Protein AF-A0AA35PWD1-F1 (afdb_monomer_lite)

Foldseek 3Di:
DDDDDDPDPPDPDPPPDPDDDLWPVSVVVVLVVVLVVCCVVPVVCNVLSVLLVVVLVVLCVQQNSQLSSQLVVVLVVVCVVPVPDRSNDDDCVSCVVRRVVRNVCVVPPDPDPDPPPPPPQQADVCLLVPDDPDPDDPHDNADPPPRHNHHVVPDPVPPPPPDDDDDDDDDDDDDDDDDDDDDDDDDDD

Organism: NCBI:txid74358

Radius of gyration: 37.04 Å; chains: 1; bounding box: 66×94×128 Å

InterPro domains:
  IPR000571 Zinc finger, CCCH-type [PS50103] (118-144)

Structure (mmCIF, N/CA/C/O backbone):
data_AF-A0AA35PWD1-F1
#
_entry.id   AF-A0AA35PWD1-F1
#
loop_
_atom_site.group_PDB
_atom_site.id
_atom_site.type_symbol
_atom_site.label_atom_id
_atom_site.label_alt_id
_atom_site.label_comp_id
_atom_site.label_asym_id
_atom_site.label_entity_id
_atom_site.label_seq_id
_atom_site.pdbx_PDB_ins_code
_atom_site.Cartn_x
_atom_site.Cartn_y
_atom_site.Cartn_z
_atom_site.occupancy
_atom_site.B_iso_or_equiv
_atom_site.auth_seq_id
_atom_site.auth_comp_id
_atom_site.auth_asym_id
_atom_site.auth_atom_id
_atom_site.pdbx_PDB_model_num
ATOM 1 N N . MET A 1 1 ? 6.001 36.871 64.282 1.00 40.97 1 MET A N 1
ATOM 2 C CA . MET A 1 1 ? 6.624 36.879 62.938 1.00 40.97 1 MET A CA 1
ATOM 3 C C . MET A 1 1 ? 6.699 35.443 62.421 1.00 40.97 1 MET A C 1
ATOM 5 O O . MET A 1 1 ? 7.644 34.740 62.744 1.00 40.97 1 MET A O 1
ATOM 9 N N . GLY A 1 2 ? 5.676 34.967 61.703 1.00 41.91 2 GLY A N 1
ATOM 10 C CA . GLY A 1 2 ? 5.668 33.621 61.109 1.00 41.91 2 GLY A CA 1
ATOM 11 C C . GLY A 1 2 ? 6.191 33.673 59.675 1.00 41.91 2 GLY A C 1
ATOM 12 O O . GLY A 1 2 ? 5.597 34.345 58.836 1.00 41.91 2 GLY A O 1
ATOM 13 N N . LYS A 1 3 ? 7.322 33.016 59.397 1.00 45.28 3 LYS A N 1
ATOM 14 C CA . LYS A 1 3 ? 7.890 32.914 58.046 1.00 45.28 3 LYS A CA 1
ATOM 15 C C . LYS A 1 3 ? 7.016 31.975 57.211 1.00 45.28 3 LYS A C 1
ATOM 17 O O . LYS A 1 3 ? 6.946 30.787 57.494 1.00 45.28 3 LYS A O 1
ATOM 22 N N . GLY A 1 4 ? 6.350 32.518 56.194 1.00 46.22 4 GLY A N 1
ATOM 23 C CA . GLY A 1 4 ? 5.603 31.737 55.212 1.00 46.22 4 GLY A CA 1
ATOM 24 C C . GLY A 1 4 ? 6.546 30.921 54.329 1.00 46.22 4 GLY A C 1
ATOM 25 O O . GLY A 1 4 ? 7.295 31.479 53.525 1.00 46.22 4 GLY A O 1
ATOM 26 N N . GLU A 1 5 ? 6.500 29.600 54.470 1.00 50.72 5 GLU A N 1
ATOM 27 C CA . GLU A 1 5 ? 7.146 28.658 53.560 1.00 50.72 5 GLU A CA 1
ATOM 28 C C . GLU A 1 5 ? 6.479 28.717 52.182 1.00 50.72 5 GLU A C 1
ATOM 30 O O . GLU A 1 5 ? 5.327 28.323 51.983 1.00 50.72 5 GLU A O 1
ATOM 35 N N . LYS A 1 6 ? 7.220 29.226 51.194 1.00 53.56 6 LYS A N 1
ATOM 36 C CA . LYS A 1 6 ? 6.817 29.196 49.787 1.00 53.56 6 LYS A CA 1
ATOM 37 C C . LYS A 1 6 ? 6.866 27.750 49.295 1.00 53.56 6 LYS A C 1
ATOM 39 O O . LYS A 1 6 ? 7.929 27.242 48.942 1.00 53.56 6 LYS A O 1
ATOM 44 N N . ARG A 1 7 ? 5.699 27.102 49.231 1.00 49.62 7 ARG A N 1
ATOM 45 C CA . ARG A 1 7 ? 5.501 25.843 48.502 1.00 49.62 7 ARG A CA 1
ATOM 46 C C . ARG A 1 7 ? 5.990 26.010 47.060 1.00 49.62 7 ARG A C 1
ATOM 48 O O . ARG A 1 7 ? 5.372 26.708 46.259 1.00 49.62 7 ARG A O 1
ATOM 55 N N . ARG A 1 8 ? 7.105 25.357 46.722 1.00 55.56 8 ARG A N 1
ATOM 56 C CA . ARG A 1 8 ? 7.564 25.197 45.339 1.00 55.56 8 ARG A CA 1
ATOM 57 C C . ARG A 1 8 ? 6.571 24.295 44.606 1.00 55.56 8 ARG A C 1
ATOM 59 O O . ARG A 1 8 ? 6.580 23.080 44.778 1.00 55.56 8 ARG A O 1
ATOM 66 N N . SER A 1 9 ? 5.706 24.901 43.800 1.00 52.19 9 SER A N 1
ATOM 67 C CA . SER A 1 9 ? 4.882 24.193 42.822 1.00 52.19 9 SER A CA 1
ATOM 68 C C . SER A 1 9 ? 5.800 23.581 41.762 1.00 52.19 9 SER A C 1
ATOM 70 O O . SER A 1 9 ? 6.218 24.269 40.832 1.00 52.19 9 SER A O 1
ATOM 72 N N . SER A 1 10 ? 6.125 22.293 41.900 1.00 58.00 10 SER A N 1
ATOM 73 C CA . SER A 1 10 ? 6.697 21.515 40.798 1.00 58.00 10 SER A CA 1
ATOM 74 C C . SER A 1 10 ? 5.648 21.417 39.696 1.00 58.00 10 SER A C 1
ATOM 76 O O . SER A 1 10 ? 4.707 20.627 39.781 1.00 58.00 10 SER A O 1
ATOM 78 N N . GLY A 1 11 ? 5.782 22.261 38.674 1.00 55.56 11 GLY A N 1
ATOM 79 C CA . GLY A 1 11 ? 5.004 22.138 37.452 1.00 55.56 11 GLY A CA 1
ATOM 80 C C . GLY A 1 11 ? 5.271 20.765 36.846 1.00 55.56 11 GLY A C 1
ATOM 81 O O . GLY A 1 11 ? 6.401 20.464 36.469 1.00 55.56 11 GLY A O 1
ATOM 82 N N . LYS A 1 12 ? 4.239 19.919 36.775 1.00 59.31 12 LYS A N 1
ATOM 83 C CA . LYS A 1 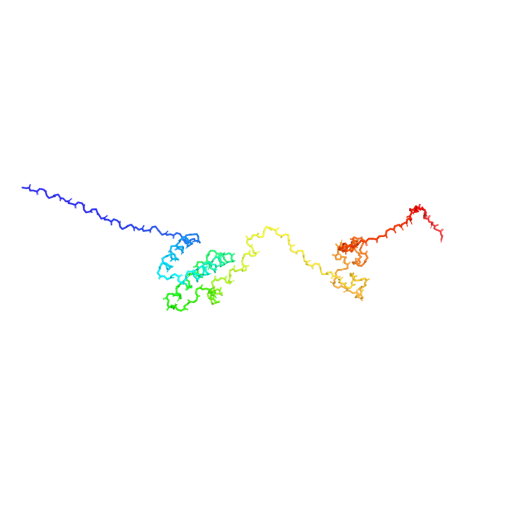12 ? 4.289 18.663 36.025 1.00 59.31 12 LYS A CA 1
ATOM 84 C C . LYS A 1 12 ? 4.560 19.022 34.565 1.00 59.31 12 LYS A C 1
ATOM 86 O O . LYS A 1 12 ? 3.654 19.465 33.858 1.00 59.31 12 LYS A O 1
ATOM 91 N N . GLY A 1 13 ? 5.812 18.891 34.129 1.00 58.19 13 GLY A N 1
ATOM 92 C CA . GLY A 1 13 ? 6.160 18.985 32.719 1.00 58.19 13 GLY A CA 1
ATOM 93 C C . GLY A 1 13 ? 5.304 17.974 31.972 1.00 58.19 13 GLY A C 1
ATOM 94 O O . GLY A 1 13 ? 5.372 16.780 32.260 1.00 58.19 13 GLY A O 1
ATOM 95 N N . ARG A 1 14 ? 4.433 18.448 31.073 1.00 65.06 14 ARG A N 1
ATOM 96 C CA . ARG A 1 14 ? 3.672 17.558 30.192 1.00 65.06 14 ARG A CA 1
ATOM 97 C C . ARG A 1 14 ? 4.697 16.684 29.482 1.00 65.06 14 ARG A C 1
ATOM 99 O O . ARG A 1 14 ? 5.560 17.235 28.800 1.00 65.06 14 ARG A O 1
ATOM 106 N N . TYR A 1 15 ? 4.622 15.367 29.674 1.00 65.50 15 TYR A N 1
ATOM 107 C CA . TYR A 1 15 ? 5.403 14.418 28.891 1.00 65.50 15 TYR A CA 1
ATOM 108 C C . TYR A 1 15 ? 5.100 14.714 27.423 1.00 65.50 15 TYR A C 1
ATOM 110 O O . TYR A 1 15 ? 3.997 14.456 26.941 1.00 65.50 15 TYR A O 1
ATOM 118 N N . ARG A 1 16 ? 6.032 15.386 26.743 1.00 67.94 16 ARG A N 1
ATOM 119 C CA . ARG A 1 16 ? 5.948 15.555 25.301 1.00 67.94 16 ARG A CA 1
ATOM 120 C C . ARG A 1 16 ? 6.392 14.228 24.737 1.00 67.94 16 ARG A C 1
ATOM 122 O O . ARG A 1 16 ? 7.576 13.911 24.802 1.00 67.94 16 ARG A O 1
ATOM 129 N N . THR A 1 17 ? 5.435 13.464 24.229 1.00 71.88 17 THR A N 1
ATOM 130 C CA . THR A 1 17 ? 5.723 12.272 23.444 1.00 71.88 17 THR A CA 1
ATOM 131 C C . THR A 1 17 ? 6.742 12.672 22.377 1.00 71.88 17 THR A C 1
ATOM 133 O O . THR A 1 17 ? 6.480 13.633 21.639 1.00 71.88 17 THR A O 1
ATOM 136 N N . PRO A 1 18 ? 7.920 12.029 22.326 1.00 73.62 18 PRO A N 1
ATOM 137 C CA . PRO A 1 18 ? 8.885 12.292 21.273 1.00 73.62 18 PRO A CA 1
ATOM 138 C C . PRO A 1 18 ? 8.195 12.155 19.918 1.00 73.62 18 PRO A C 1
ATOM 140 O O . PRO A 1 18 ? 7.370 11.261 19.722 1.00 73.62 18 PRO A O 1
ATOM 143 N N . ARG A 1 19 ? 8.486 13.070 18.990 1.00 77.50 19 ARG A N 1
ATOM 144 C CA . ARG A 1 19 ? 7.933 12.980 17.639 1.00 77.50 19 ARG A CA 1
ATOM 145 C C . ARG A 1 19 ? 8.510 11.720 17.000 1.00 77.50 19 ARG A C 1
ATOM 147 O O . ARG A 1 19 ? 9.709 11.679 16.745 1.00 77.50 19 ARG A O 1
ATOM 154 N N . ALA A 1 20 ? 7.667 10.714 16.780 1.00 81.56 20 ALA A N 1
ATOM 155 C CA . ALA A 1 20 ? 8.068 9.513 16.064 1.00 81.56 20 ALA A CA 1
ATOM 156 C C . ALA A 1 20 ? 8.574 9.904 14.669 1.00 81.56 20 ALA A C 1
ATOM 158 O O . ALA A 1 20 ? 7.975 10.750 13.994 1.00 81.56 20 ALA A O 1
ATOM 159 N N . GLU A 1 21 ? 9.698 9.321 14.262 1.00 89.06 21 GLU A N 1
ATOM 160 C CA . GLU A 1 21 ? 10.246 9.538 12.929 1.00 89.06 21 GLU A CA 1
ATOM 161 C C . GLU A 1 21 ? 9.293 8.946 11.884 1.00 89.06 21 GLU A C 1
ATOM 163 O O . GLU A 1 21 ? 8.699 7.888 12.106 1.00 89.06 21 GLU A O 1
ATOM 168 N N . ARG A 1 22 ? 9.121 9.628 10.747 1.00 90.62 22 ARG A N 1
ATOM 169 C CA . ARG A 1 22 ? 8.203 9.207 9.678 1.00 90.62 22 ARG A CA 1
ATOM 170 C C . ARG A 1 22 ? 8.875 8.168 8.772 1.00 90.62 22 ARG A C 1
ATOM 172 O O . ARG A 1 22 ? 9.100 8.443 7.599 1.00 90.62 22 ARG A O 1
ATOM 179 N N . THR A 1 23 ? 9.188 7.006 9.335 1.00 96.12 23 THR A N 1
ATOM 180 C CA . THR A 1 23 ? 9.734 5.844 8.618 1.00 96.12 23 THR A CA 1
ATOM 181 C C . THR A 1 23 ? 8.663 4.777 8.407 1.00 96.12 23 THR A C 1
ATOM 183 O O . THR A 1 23 ? 7.640 4.754 9.100 1.00 96.12 23 THR A O 1
ATOM 186 N N . PHE A 1 24 ? 8.890 3.874 7.456 1.00 96.94 24 PHE A N 1
ATOM 187 C CA . PHE A 1 24 ? 7.993 2.761 7.171 1.00 96.94 24 PHE A CA 1
ATOM 188 C C . PHE A 1 24 ? 7.879 1.795 8.353 1.00 96.94 24 PHE A C 1
ATOM 190 O O . PHE A 1 24 ? 6.782 1.333 8.649 1.00 96.94 24 PHE A O 1
ATOM 197 N N . GLU A 1 25 ? 8.981 1.532 9.058 1.00 96.31 25 GLU A N 1
ATOM 198 C CA . GLU A 1 25 ? 8.988 0.639 10.226 1.00 96.31 25 GLU A CA 1
ATOM 199 C C . GLU A 1 25 ? 8.205 1.242 11.401 1.00 96.31 25 GLU A C 1
ATOM 201 O O . GLU A 1 25 ? 7.315 0.591 11.940 1.00 96.31 25 GLU A O 1
ATOM 206 N N . ASN A 1 26 ? 8.410 2.528 11.718 1.00 95.50 26 ASN A N 1
ATOM 207 C CA . ASN A 1 26 ? 7.612 3.203 12.750 1.00 95.50 26 ASN A CA 1
ATOM 208 C C . ASN A 1 26 ? 6.124 3.262 12.371 1.00 95.50 26 ASN A C 1
ATOM 210 O O . ASN A 1 26 ? 5.245 3.163 13.231 1.00 95.50 26 ASN A O 1
ATOM 214 N N . TRP A 1 27 ? 5.828 3.438 11.079 1.00 96.88 27 TRP A N 1
ATOM 215 C CA . TRP A 1 27 ? 4.461 3.351 10.577 1.00 96.88 27 TRP A CA 1
ATOM 216 C C . TRP A 1 27 ? 3.891 1.940 10.746 1.00 96.88 27 TRP A C 1
ATOM 218 O O . TRP A 1 27 ? 2.744 1.820 11.166 1.00 96.88 27 TRP A O 1
ATOM 228 N N . LEU A 1 28 ? 4.669 0.890 10.468 1.00 97.81 28 LEU A N 1
ATOM 229 C CA . LEU A 1 28 ? 4.243 -0.502 10.596 1.00 97.81 28 LEU A CA 1
ATOM 230 C C . LEU A 1 28 ? 3.943 -0.865 12.054 1.00 97.81 28 LEU A C 1
ATOM 232 O O . LEU A 1 28 ? 2.883 -1.432 12.323 1.00 97.81 28 LEU A O 1
ATOM 236 N N . ASP A 1 29 ? 4.810 -0.473 12.987 1.00 96.94 29 ASP A N 1
ATOM 237 C CA . ASP A 1 29 ? 4.595 -0.650 14.428 1.00 96.94 29 ASP A CA 1
ATOM 238 C C . ASP A 1 29 ? 3.305 0.052 14.882 1.00 96.94 29 ASP A C 1
ATOM 240 O O . ASP A 1 29 ? 2.441 -0.534 15.543 1.00 96.94 29 ASP A O 1
ATOM 244 N N . GLY A 1 30 ? 3.115 1.308 14.463 1.00 96.19 30 GLY A N 1
ATOM 245 C CA . GLY A 1 30 ? 1.890 2.057 14.749 1.00 96.19 30 GLY A CA 1
ATOM 246 C C . GLY A 1 30 ? 0.647 1.438 14.101 1.00 96.19 30 GLY A C 1
ATOM 247 O O . GLY A 1 30 ? -0.427 1.397 14.708 1.00 96.19 30 GLY A O 1
ATOM 248 N N . TYR A 1 31 ? 0.786 0.922 12.881 1.00 97.38 31 TYR A N 1
ATOM 249 C CA . TYR A 1 31 ? -0.283 0.260 12.147 1.00 97.38 31 TYR A CA 1
ATOM 250 C C . TYR A 1 31 ? -0.725 -1.034 12.837 1.00 97.38 31 TYR A C 1
ATOM 252 O O . TYR A 1 31 ? -1.923 -1.296 12.911 1.00 97.38 31 TYR A O 1
ATOM 260 N N . GLN A 1 32 ? 0.199 -1.822 13.390 1.00 97.69 32 GLN A N 1
ATOM 261 C CA . GLN A 1 32 ? -0.134 -3.037 14.139 1.00 97.69 32 GLN A CA 1
ATOM 262 C C . GLN A 1 32 ? -0.987 -2.731 15.374 1.00 97.69 32 GLN A C 1
ATOM 264 O O . GLN A 1 32 ? -1.991 -3.406 15.611 1.00 97.69 32 GLN A O 1
ATOM 269 N N . VAL A 1 33 ? -0.644 -1.678 16.124 1.00 97.62 33 VAL A N 1
ATOM 270 C CA . VAL A 1 33 ? -1.454 -1.222 17.265 1.00 97.62 33 VAL A CA 1
ATOM 271 C C . VAL A 1 33 ? -2.831 -0.752 16.795 1.00 97.62 33 VAL A C 1
ATOM 273 O O . VAL A 1 33 ? -3.845 -1.167 17.356 1.00 97.62 33 VAL A O 1
ATOM 276 N N . PHE A 1 34 ? -2.886 0.065 15.738 1.00 95.94 34 PHE A N 1
ATOM 277 C CA . PHE A 1 34 ? -4.143 0.511 15.130 1.00 95.94 34 PHE A CA 1
ATOM 278 C C . PHE A 1 34 ? -5.029 -0.673 14.724 1.00 95.94 34 PHE A C 1
ATOM 280 O O . PHE A 1 34 ? -6.195 -0.736 15.112 1.00 95.94 34 PHE A O 1
ATOM 287 N N . MET A 1 35 ? -4.466 -1.637 13.995 1.00 96.75 35 MET A N 1
ATOM 288 C CA . MET A 1 35 ? -5.162 -2.842 13.569 1.00 96.75 35 MET A CA 1
ATOM 289 C C . MET A 1 35 ? -5.673 -3.633 14.775 1.00 96.75 35 MET A C 1
ATOM 291 O O . MET A 1 35 ? -6.832 -4.031 14.778 1.00 96.75 35 MET A O 1
ATOM 295 N N . GLY A 1 36 ? -4.856 -3.820 15.816 1.00 97.44 36 GLY A N 1
ATOM 296 C CA . GLY A 1 36 ? -5.255 -4.517 17.040 1.00 97.44 36 GLY A CA 1
ATOM 297 C C . GLY A 1 36 ? -6.458 -3.868 17.729 1.00 97.44 36 GLY A C 1
ATOM 298 O O . GLY A 1 36 ? -7.426 -4.555 18.053 1.00 97.44 36 GLY A O 1
ATOM 299 N N . VAL A 1 37 ? -6.442 -2.540 17.881 1.00 97.62 37 VAL A N 1
ATOM 300 C CA . VAL A 1 37 ? -7.551 -1.779 18.484 1.00 97.62 37 VAL A CA 1
ATOM 301 C C . VAL A 1 37 ? -8.823 -1.881 17.638 1.00 97.62 37 VAL A C 1
ATOM 303 O O . VAL A 1 37 ? -9.901 -2.137 18.175 1.00 97.62 37 VAL A O 1
ATOM 306 N N . VAL A 1 38 ? -8.717 -1.724 16.313 1.00 94.94 38 VAL A N 1
ATOM 307 C CA . VAL A 1 38 ? -9.882 -1.814 15.419 1.00 94.94 38 VAL A CA 1
ATOM 308 C C . VAL A 1 38 ? -10.446 -3.232 15.393 1.00 94.94 38 VAL A C 1
ATOM 310 O O . VAL A 1 38 ? -11.659 -3.395 15.479 1.00 94.94 38 VAL A O 1
ATOM 313 N N . CYS A 1 39 ? -9.599 -4.259 15.324 1.00 96.56 39 CYS A N 1
ATOM 314 C CA . CYS A 1 39 ? -10.022 -5.659 15.331 1.00 96.56 39 CYS A CA 1
ATOM 315 C C . CYS A 1 39 ? -10.659 -6.075 16.660 1.00 96.56 39 CYS A C 1
ATOM 317 O O . CYS A 1 39 ? -11.577 -6.889 16.646 1.00 96.56 39 CYS A O 1
ATOM 319 N N . ALA A 1 40 ? -10.219 -5.515 17.791 1.00 97.38 40 ALA A N 1
ATOM 320 C CA . ALA A 1 40 ? -10.839 -5.782 19.087 1.00 97.38 40 ALA A CA 1
ATOM 321 C C . ALA A 1 40 ? -12.298 -5.292 19.139 1.00 97.38 40 ALA A C 1
ATOM 323 O O . ALA A 1 40 ? -13.156 -5.979 19.688 1.00 97.38 40 ALA A O 1
ATOM 324 N N . ALA A 1 41 ? -12.594 -4.136 18.534 1.00 96.69 41 ALA A N 1
ATOM 325 C CA . ALA A 1 41 ? -13.952 -3.591 18.459 1.00 96.69 41 ALA A CA 1
ATOM 326 C C . ALA A 1 41 ? -14.774 -4.164 17.287 1.00 96.69 41 ALA A C 1
ATOM 328 O O . ALA A 1 41 ? -15.985 -4.346 17.398 1.00 96.69 41 ALA A O 1
ATOM 329 N N . TYR A 1 42 ? -14.121 -4.460 16.160 1.00 94.38 42 TYR A N 1
ATOM 330 C CA . TYR A 1 42 ? -14.745 -4.895 14.910 1.00 94.38 42 TYR A CA 1
ATOM 331 C C . TYR A 1 42 ? -13.994 -6.088 14.294 1.00 94.38 42 TYR A C 1
ATOM 333 O O . TYR A 1 42 ? -13.358 -5.942 13.245 1.00 94.38 42 TYR A O 1
ATOM 341 N N . PRO A 1 43 ? -14.103 -7.302 14.869 1.00 95.00 43 PRO A N 1
ATOM 342 C CA . PRO A 1 43 ? -13.332 -8.466 14.416 1.00 95.00 43 PRO A CA 1
ATOM 343 C C . PRO A 1 43 ? -13.530 -8.806 12.936 1.00 95.00 43 PRO A C 1
ATOM 345 O O . PRO A 1 43 ? -12.613 -9.278 12.264 1.00 95.00 43 PRO A O 1
ATOM 348 N N . ARG A 1 44 ? -14.719 -8.512 12.392 1.00 94.06 44 ARG A N 1
ATOM 349 C CA . ARG A 1 44 ? -15.057 -8.769 10.986 1.00 94.06 44 ARG A CA 1
ATOM 350 C C . ARG A 1 44 ? -14.264 -7.907 9.994 1.00 94.06 44 ARG A C 1
ATOM 352 O O . ARG A 1 44 ? -14.185 -8.287 8.836 1.00 94.06 44 ARG A O 1
ATOM 359 N N . ARG A 1 45 ? -13.652 -6.801 10.441 1.00 92.00 45 ARG A N 1
ATOM 360 C CA . ARG A 1 45 ? -12.773 -5.943 9.619 1.00 92.00 45 ARG A CA 1
ATOM 361 C C . ARG A 1 45 ? -11.318 -6.425 9.565 1.00 92.00 45 ARG A C 1
ATOM 363 O O . ARG A 1 45 ? -10.507 -5.824 8.870 1.00 92.00 45 ARG A O 1
ATOM 370 N N . SER A 1 46 ? -10.966 -7.491 10.286 1.00 94.81 46 SER A N 1
ATOM 371 C CA . SER A 1 46 ? -9.581 -7.974 10.391 1.00 94.81 46 SER A CA 1
ATOM 372 C C . SER A 1 46 ? -8.944 -8.284 9.039 1.00 94.81 46 SER A C 1
ATOM 374 O O . SER A 1 46 ? -7.867 -7.773 8.745 1.00 94.81 46 SER A O 1
ATOM 376 N N . MET A 1 47 ? -9.620 -9.062 8.194 1.00 96.44 47 MET A N 1
ATOM 377 C CA . MET A 1 47 ? -9.095 -9.429 6.877 1.00 96.44 47 MET A CA 1
ATOM 378 C C . MET A 1 47 ? -8.996 -8.234 5.927 1.00 96.44 47 MET A C 1
ATOM 380 O O . MET A 1 47 ? -8.036 -8.159 5.162 1.00 96.44 47 MET A O 1
ATOM 384 N N . ASP A 1 48 ? -9.916 -7.271 6.022 1.00 95.38 48 ASP A N 1
ATOM 385 C CA . ASP A 1 48 ? -9.857 -6.041 5.226 1.00 95.38 48 ASP A CA 1
ATOM 386 C C . ASP A 1 48 ? -8.616 -5.212 5.593 1.00 95.38 48 ASP A C 1
ATOM 388 O O . ASP A 1 48 ? -7.936 -4.672 4.724 1.00 95.38 48 ASP A O 1
ATOM 392 N N . LEU A 1 49 ? -8.272 -5.160 6.884 1.00 95.94 49 LEU A N 1
ATOM 393 C CA . LEU A 1 49 ? -7.056 -4.507 7.367 1.00 95.94 49 LEU A CA 1
ATOM 394 C C . LEU A 1 49 ? -5.791 -5.277 6.952 1.00 95.94 49 LEU A C 1
ATOM 396 O O . LEU A 1 49 ? -4.826 -4.667 6.500 1.00 95.94 49 LEU A O 1
ATOM 400 N N . VAL A 1 50 ? -5.792 -6.614 6.999 1.00 97.50 50 VAL A N 1
ATOM 401 C CA . VAL A 1 50 ? -4.668 -7.415 6.467 1.00 97.50 50 VAL A CA 1
ATOM 402 C C . VAL A 1 50 ? -4.444 -7.134 4.978 1.00 97.50 50 VAL A C 1
ATOM 404 O O . VAL A 1 50 ? -3.304 -6.944 4.547 1.00 97.50 50 VAL A O 1
ATOM 407 N N . ALA A 1 51 ? -5.518 -7.085 4.188 1.00 96.69 51 ALA A N 1
ATOM 408 C CA . ALA A 1 51 ? -5.448 -6.755 2.769 1.00 96.69 51 ALA A CA 1
ATOM 409 C C . ALA A 1 51 ? -4.919 -5.329 2.551 1.00 96.69 51 ALA A C 1
ATOM 411 O O . ALA A 1 51 ? -4.004 -5.131 1.751 1.00 96.69 51 ALA A O 1
ATOM 412 N N . TYR A 1 52 ? -5.398 -4.360 3.334 1.00 97.44 52 TYR A N 1
ATOM 413 C CA . TYR A 1 52 ? -4.879 -2.996 3.321 1.00 97.44 52 TYR A CA 1
ATOM 414 C C . TYR A 1 52 ? -3.371 -2.927 3.605 1.00 97.44 52 TYR A C 1
ATOM 416 O O . TYR A 1 52 ? -2.627 -2.287 2.858 1.00 97.44 52 TYR A O 1
ATOM 424 N N . LEU A 1 53 ? -2.884 -3.639 4.627 1.00 98.00 53 LEU A N 1
ATOM 425 C CA . LEU A 1 53 ? -1.453 -3.726 4.921 1.00 98.00 53 LEU A CA 1
ATOM 426 C C . LEU A 1 53 ? -0.662 -4.268 3.722 1.00 98.00 53 LEU A C 1
ATOM 428 O O . LEU A 1 53 ? 0.418 -3.760 3.409 1.00 98.00 53 LEU A O 1
ATOM 432 N N . ALA 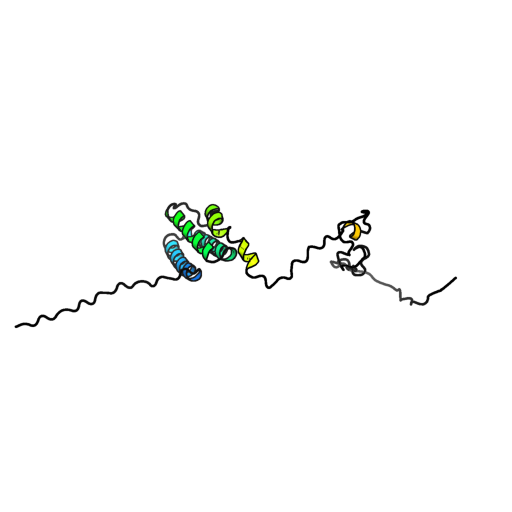A 1 54 ? -1.190 -5.278 3.027 1.00 97.56 54 ALA A N 1
ATOM 433 C CA . ALA A 1 54 ? -0.559 -5.811 1.824 1.00 97.56 54 ALA A CA 1
ATOM 434 C C . ALA A 1 54 ? -0.454 -4.755 0.708 1.00 97.56 54 ALA A C 1
ATOM 436 O O . ALA A 1 54 ? 0.572 -4.700 0.024 1.00 97.56 54 ALA A O 1
ATOM 437 N N . HIS A 1 55 ? -1.456 -3.882 0.556 1.00 96.69 55 HIS A N 1
ATOM 438 C CA . HIS A 1 55 ? -1.431 -2.774 -0.408 1.00 96.69 55 HIS A CA 1
ATOM 439 C C . HIS A 1 55 ? -0.339 -1.756 -0.079 1.00 96.69 55 HIS A C 1
ATOM 441 O O . HIS A 1 55 ? 0.471 -1.427 -0.946 1.00 96.69 55 HIS A O 1
ATOM 447 N N . VAL A 1 56 ? -0.239 -1.320 1.180 1.00 97.69 56 VAL A N 1
ATOM 448 C CA . VAL A 1 56 ? 0.780 -0.341 1.596 1.00 97.69 56 VAL A CA 1
ATOM 449 C C . VAL A 1 56 ? 2.194 -0.933 1.502 1.00 97.69 56 VAL A C 1
ATOM 451 O O . VAL A 1 56 ? 3.112 -0.285 0.995 1.00 97.69 56 VAL A O 1
ATOM 454 N N . ARG A 1 57 ? 2.384 -2.208 1.876 1.00 97.94 57 ARG A N 1
ATOM 455 C CA . ARG A 1 57 ? 3.662 -2.922 1.670 1.00 97.94 57 ARG A CA 1
ATOM 456 C C . ARG A 1 57 ? 4.021 -3.046 0.190 1.00 97.94 57 ARG A C 1
ATOM 458 O O . ARG A 1 57 ? 5.200 -2.973 -0.166 1.00 97.94 57 ARG A O 1
ATOM 465 N N . ARG A 1 58 ? 3.030 -3.220 -0.689 1.00 96.31 58 ARG A N 1
ATOM 466 C CA . ARG A 1 58 ? 3.246 -3.245 -2.141 1.00 96.31 58 ARG A CA 1
ATOM 467 C C . ARG A 1 58 ? 3.677 -1.872 -2.651 1.00 96.31 58 ARG A C 1
ATOM 469 O O . ARG A 1 58 ? 4.662 -1.806 -3.381 1.00 96.31 58 ARG A O 1
ATOM 476 N N . ALA A 1 59 ? 3.018 -0.797 -2.221 1.00 96.31 59 ALA A N 1
ATOM 477 C CA . ALA A 1 59 ? 3.427 0.572 -2.537 1.00 96.31 59 ALA A CA 1
ATOM 478 C C . ALA A 1 59 ? 4.871 0.840 -2.079 1.00 96.31 59 ALA A C 1
ATOM 480 O O . ALA A 1 59 ? 5.690 1.304 -2.867 1.00 96.31 59 ALA A O 1
ATOM 481 N N . HIS A 1 60 ? 5.242 0.416 -0.867 1.00 96.69 60 HIS A N 1
ATOM 482 C CA . HIS A 1 60 ? 6.620 0.509 -0.370 1.00 96.69 60 HIS A CA 1
ATOM 483 C C . HIS A 1 60 ? 7.620 -0.232 -1.272 1.00 96.69 60 HIS A C 1
ATOM 485 O O . HIS A 1 60 ? 8.665 0.292 -1.682 1.00 96.69 60 HIS A O 1
ATOM 491 N N . SER A 1 61 ? 7.266 -1.461 -1.647 1.00 95.50 61 SER A N 1
ATOM 492 C CA . SER A 1 61 ? 8.106 -2.326 -2.477 1.00 95.50 61 SER A CA 1
ATOM 493 C C . SER A 1 61 ? 8.278 -1.792 -3.900 1.00 95.50 61 SER A C 1
ATOM 495 O O . SER A 1 61 ? 9.368 -1.917 -4.454 1.00 95.50 61 SER A O 1
ATOM 497 N N . LEU A 1 62 ? 7.266 -1.139 -4.475 1.00 94.12 62 LEU A N 1
ATOM 498 C CA . LEU A 1 62 ? 7.308 -0.616 -5.845 1.00 94.12 62 LEU A CA 1
ATOM 499 C C . LEU A 1 62 ? 7.846 0.819 -5.925 1.00 94.12 62 LEU A C 1
ATOM 501 O O . LEU A 1 62 ? 8.721 1.103 -6.735 1.00 94.12 62 LEU A O 1
ATOM 505 N N . ALA A 1 63 ? 7.372 1.703 -5.054 1.00 94.56 63 ALA A N 1
ATOM 506 C CA . ALA A 1 63 ? 7.543 3.152 -5.146 1.00 94.56 63 ALA A CA 1
ATOM 507 C C . ALA A 1 63 ? 8.404 3.755 -4.016 1.00 94.56 63 ALA A C 1
ATOM 509 O O . ALA A 1 63 ? 8.868 4.888 -4.124 1.00 94.56 63 ALA A O 1
ATOM 510 N N . GLY A 1 64 ? 8.680 2.985 -2.959 1.00 94.25 64 GLY A N 1
ATOM 511 C CA . GLY A 1 64 ? 9.493 3.413 -1.816 1.00 94.25 64 GLY A CA 1
ATOM 512 C C . GLY A 1 64 ? 8.681 3.994 -0.656 1.00 94.25 64 GLY A C 1
ATOM 513 O O . GLY A 1 64 ? 7.455 4.077 -0.703 1.00 94.25 64 GLY A O 1
ATOM 514 N N . GLU A 1 65 ? 9.392 4.379 0.406 1.00 95.75 65 GLU A N 1
ATOM 515 C CA . GLU A 1 65 ? 8.819 4.832 1.681 1.00 95.75 65 GLU A CA 1
ATOM 516 C C . GLU A 1 65 ? 7.916 6.049 1.546 1.00 95.75 65 GLU A C 1
ATOM 518 O O . GLU A 1 65 ? 6.778 6.027 2.011 1.00 95.75 65 GLU A O 1
ATOM 523 N N . HIS A 1 66 ? 8.390 7.089 0.863 1.00 95.25 66 HIS A N 1
ATOM 524 C CA . HIS A 1 66 ? 7.625 8.320 0.721 1.00 95.25 66 HIS A CA 1
ATOM 525 C C . HIS A 1 66 ? 6.243 8.067 0.100 1.00 95.25 66 HIS A C 1
ATOM 527 O O . HIS A 1 66 ? 5.237 8.444 0.695 1.00 95.25 66 HIS A O 1
ATOM 533 N N . ALA A 1 67 ? 6.200 7.368 -1.037 1.00 95.94 67 ALA A N 1
ATOM 534 C CA . ALA A 1 67 ? 4.969 7.039 -1.750 1.00 95.94 67 ALA A CA 1
ATOM 535 C C . ALA A 1 67 ? 4.024 6.158 -0.921 1.00 95.94 67 ALA A C 1
ATOM 537 O O 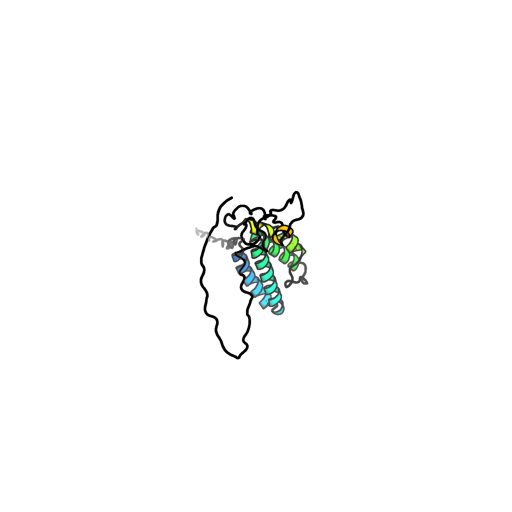. ALA A 1 67 ? 2.826 6.415 -0.871 1.00 95.94 67 ALA A O 1
ATOM 538 N N . ALA A 1 68 ? 4.556 5.149 -0.221 1.00 96.88 68 ALA A N 1
ATOM 539 C CA . ALA A 1 68 ? 3.751 4.264 0.619 1.00 96.88 68 ALA A CA 1
ATOM 540 C C . ALA A 1 68 ? 3.056 5.011 1.762 1.00 96.88 68 ALA A C 1
ATOM 542 O O . ALA A 1 68 ? 1.871 4.800 2.012 1.00 96.88 68 ALA A O 1
ATOM 543 N N . LEU A 1 69 ? 3.791 5.896 2.439 1.00 97.12 69 LEU A N 1
ATOM 544 C CA . LEU A 1 69 ? 3.256 6.668 3.555 1.00 97.12 69 LEU A CA 1
ATOM 545 C C . LEU A 1 69 ? 2.271 7.748 3.092 1.00 97.12 69 LEU A C 1
ATOM 547 O O . LEU A 1 69 ? 1.317 8.038 3.805 1.00 97.12 69 LEU A O 1
ATOM 551 N N . THR A 1 70 ? 2.481 8.339 1.912 1.00 96.62 70 THR A N 1
ATOM 552 C CA . THR A 1 70 ? 1.531 9.296 1.321 1.00 96.62 70 THR A CA 1
ATOM 553 C C . THR A 1 70 ? 0.237 8.602 0.887 1.00 96.62 70 THR A C 1
ATOM 555 O O . THR A 1 70 ? -0.838 9.058 1.272 1.00 96.62 70 THR A O 1
ATOM 558 N N . TYR A 1 71 ? 0.337 7.453 0.204 1.00 97.00 71 TYR A N 1
ATOM 559 C CA . TYR A 1 71 ? -0.816 6.613 -0.145 1.00 97.00 71 TYR A CA 1
ATOM 560 C C . TYR A 1 71 ? -1.652 6.263 1.091 1.00 97.00 71 TYR A C 1
ATOM 562 O O . TYR A 1 71 ? -2.871 6.433 1.097 1.00 97.00 71 TYR A O 1
ATOM 570 N N . ASP A 1 72 ? -0.997 5.815 2.166 1.00 96.88 72 ASP A N 1
ATOM 571 C CA . ASP A 1 72 ? -1.680 5.471 3.410 1.00 96.88 72 ASP A CA 1
ATOM 572 C C . ASP A 1 72 ? -2.379 6.677 4.062 1.00 96.88 72 ASP A C 1
ATOM 574 O O . ASP A 1 72 ? -3.511 6.560 4.537 1.00 96.88 72 ASP A O 1
ATOM 578 N N . GLU A 1 73 ? -1.729 7.840 4.081 1.00 95.50 73 GLU A N 1
ATOM 579 C CA . GLU A 1 73 ? -2.290 9.056 4.664 1.00 95.50 73 GLU A CA 1
ATOM 580 C C . GLU A 1 73 ? -3.549 9.514 3.916 1.00 95.50 73 GLU A C 1
ATOM 582 O O . GLU A 1 73 ? -4.580 9.784 4.542 1.00 95.50 73 GLU A O 1
ATOM 587 N N . ASN A 1 74 ? -3.487 9.558 2.584 1.00 95.38 74 ASN A N 1
ATOM 588 C CA . ASN A 1 74 ? -4.609 9.962 1.741 1.00 95.38 74 ASN A CA 1
ATOM 589 C C . ASN A 1 74 ? -5.762 8.957 1.826 1.00 95.38 74 ASN A C 1
ATOM 591 O O . ASN A 1 74 ? -6.912 9.352 2.045 1.00 95.38 74 ASN A O 1
ATOM 595 N N . PHE A 1 75 ? -5.454 7.659 1.765 1.00 95.69 75 PHE A N 1
ATOM 596 C CA . PHE A 1 75 ? -6.454 6.607 1.894 1.00 95.69 75 PHE A CA 1
ATOM 597 C C . PHE A 1 75 ? -7.169 6.663 3.250 1.00 95.69 75 PHE A C 1
ATOM 599 O O . PHE A 1 75 ? -8.401 6.681 3.303 1.00 95.69 75 PHE A O 1
ATOM 606 N N . ARG A 1 76 ? -6.424 6.735 4.365 1.00 93.81 76 ARG A N 1
ATOM 607 C CA . ARG A 1 76 ? -7.024 6.769 5.712 1.00 93.81 76 ARG A CA 1
ATOM 608 C C . ARG A 1 76 ? -7.788 8.062 5.980 1.00 93.81 76 ARG A C 1
ATOM 610 O O . ARG A 1 76 ? -8.794 8.022 6.689 1.00 93.81 76 ARG A O 1
ATOM 617 N N . ARG A 1 77 ? -7.368 9.188 5.391 1.00 94.12 77 ARG A N 1
ATOM 618 C CA . ARG A 1 77 ? -8.125 10.450 5.424 1.00 94.12 77 ARG A CA 1
ATOM 619 C C . ARG A 1 77 ? -9.465 10.321 4.702 1.00 94.12 77 ARG A C 1
ATOM 621 O O . ARG A 1 77 ? -10.462 10.818 5.205 1.00 94.12 77 ARG A O 1
ATOM 628 N N . ASN A 1 78 ? -9.517 9.635 3.566 1.00 92.00 78 ASN A N 1
ATOM 629 C CA . ASN A 1 78 ? -10.783 9.377 2.883 1.00 92.00 78 ASN A CA 1
ATOM 630 C C . ASN A 1 78 ? -11.660 8.373 3.651 1.00 92.00 78 ASN A C 1
ATOM 632 O O . ASN A 1 78 ? -12.858 8.580 3.832 1.00 92.00 78 ASN A O 1
ATOM 636 N N . ALA A 1 79 ? -11.056 7.304 4.173 1.00 92.56 79 ALA A N 1
ATOM 637 C CA . ALA A 1 79 ? -11.758 6.284 4.947 1.00 92.56 79 ALA A CA 1
ATOM 638 C C . ALA A 1 79 ? -12.371 6.815 6.256 1.00 92.56 79 ALA A C 1
ATOM 640 O O . ALA A 1 79 ? -13.338 6.233 6.746 1.00 92.56 79 ALA A O 1
ATOM 641 N N . SER A 1 80 ? -11.845 7.909 6.822 1.00 92.31 80 SER A N 1
ATOM 642 C CA . SER A 1 80 ? -12.452 8.558 7.991 1.00 92.31 80 SER A CA 1
ATOM 643 C C . SER A 1 80 ? -13.711 9.360 7.647 1.00 92.31 80 SER A C 1
ATOM 645 O O . SER A 1 80 ? -14.570 9.531 8.510 1.00 92.31 80 SER A O 1
ATOM 647 N N . LEU A 1 81 ? -13.846 9.812 6.396 1.00 92.38 81 LEU A N 1
ATOM 648 C CA . LEU A 1 81 ? -15.025 10.525 5.896 1.00 92.38 81 LEU A CA 1
ATOM 649 C C . LEU A 1 81 ? -16.112 9.563 5.406 1.00 92.38 81 LEU A C 1
ATOM 651 O O . LEU A 1 81 ? -17.299 9.866 5.512 1.00 92.38 81 LEU A O 1
ATOM 655 N N . LEU A 1 82 ? -15.712 8.406 4.875 1.00 89.25 82 LEU A N 1
ATOM 656 C CA . LEU A 1 82 ? -16.601 7.443 4.231 1.00 89.25 82 LEU A CA 1
ATOM 657 C C . LEU A 1 82 ? -16.526 6.072 4.928 1.00 89.25 82 LEU A C 1
ATOM 659 O O . LEU A 1 82 ? -15.655 5.256 4.617 1.00 89.25 82 LEU A O 1
ATOM 663 N N . PRO A 1 83 ? -17.471 5.746 5.833 1.00 85.56 83 PRO A N 1
ATOM 664 C CA . PRO A 1 83 ? -17.482 4.463 6.547 1.00 85.56 83 PRO A CA 1
ATOM 665 C C . PRO A 1 83 ? -17.597 3.222 5.644 1.00 85.56 83 PRO A C 1
ATOM 667 O O . PRO A 1 83 ? -17.255 2.112 6.072 1.00 85.56 83 PRO A O 1
ATOM 670 N N . SER A 1 84 ? -18.090 3.411 4.413 1.00 86.31 84 SER A N 1
ATOM 671 C CA . SER A 1 84 ? -18.249 2.391 3.372 1.00 86.31 84 SER A CA 1
ATOM 672 C C . SER A 1 84 ? -16.984 2.135 2.549 1.00 86.31 84 SER A C 1
ATOM 674 O O . SER A 1 84 ? -17.015 1.276 1.668 1.00 86.31 84 SER A O 1
ATOM 676 N N . THR A 1 85 ? -15.888 2.861 2.799 1.00 91.19 85 THR A N 1
ATOM 677 C CA . THR A 1 85 ? -14.621 2.655 2.089 1.00 91.19 85 THR A CA 1
ATOM 678 C C . THR A 1 85 ? -14.169 1.202 2.204 1.00 91.19 85 THR A C 1
ATOM 680 O O . THR A 1 85 ? -14.164 0.614 3.289 1.00 91.19 85 THR A O 1
ATOM 683 N N . ARG A 1 86 ? -13.804 0.620 1.061 1.00 91.75 86 ARG A N 1
ATOM 684 C CA . ARG A 1 86 ? -13.340 -0.763 0.921 1.00 91.75 86 ARG A CA 1
ATOM 685 C C . ARG A 1 86 ? -11.840 -0.822 1.187 1.00 91.75 86 ARG A C 1
ATOM 687 O O . ARG A 1 86 ? -11.051 -0.394 0.357 1.00 91.75 86 ARG A O 1
ATOM 694 N N . TRP A 1 87 ? -11.456 -1.332 2.355 1.00 94.19 87 TRP A N 1
ATOM 695 C CA . TRP A 1 87 ? -10.048 -1.469 2.762 1.00 94.19 87 TRP A CA 1
ATOM 696 C C . TRP A 1 87 ? -9.349 -2.657 2.089 1.00 94.19 87 TRP A C 1
ATOM 698 O O . TRP A 1 87 ? -8.128 -2.670 1.954 1.00 94.19 87 TRP A O 1
ATOM 708 N N . ASP A 1 88 ? -10.128 -3.633 1.627 1.00 93.94 88 ASP A N 1
ATOM 709 C CA . ASP A 1 88 ? -9.651 -4.828 0.940 1.00 93.94 88 ASP A CA 1
ATOM 710 C C . ASP A 1 88 ? -9.193 -4.569 -0.501 1.00 93.94 88 ASP A C 1
ATOM 712 O O . ASP A 1 88 ? -8.391 -5.331 -1.044 1.00 93.94 88 ASP A O 1
ATOM 716 N N . LEU A 1 89 ? -9.653 -3.477 -1.112 1.00 92.88 89 LEU A N 1
ATOM 717 C CA . LEU A 1 89 ? -9.318 -3.102 -2.479 1.00 92.88 89 LEU A CA 1
ATOM 718 C C . LEU A 1 89 ? -8.297 -1.968 -2.503 1.00 92.88 89 LEU A C 1
ATOM 720 O O . LEU A 1 89 ? -8.284 -1.084 -1.650 1.00 92.88 89 LEU A O 1
ATOM 724 N N . THR A 1 90 ? -7.446 -1.987 -3.522 1.00 91.50 90 THR A N 1
ATOM 725 C CA . THR A 1 90 ? -6.606 -0.838 -3.847 1.00 91.50 90 THR A CA 1
ATOM 726 C C . THR A 1 90 ? -7.474 0.224 -4.513 1.00 91.50 90 THR A C 1
ATOM 728 O O . THR A 1 90 ? -8.135 -0.074 -5.508 1.00 91.50 90 THR A O 1
ATOM 731 N N . ASP A 1 91 ? -7.466 1.450 -3.993 1.00 88.38 91 ASP A N 1
ATOM 732 C CA . ASP A 1 91 ? -8.158 2.568 -4.636 1.00 88.38 91 ASP A CA 1
ATOM 733 C C . ASP A 1 91 ? -7.355 3.036 -5.866 1.00 88.38 91 ASP A C 1
ATOM 735 O O . ASP A 1 91 ? -6.207 3.468 -5.704 1.00 88.38 91 ASP A O 1
ATOM 739 N N . PRO A 1 92 ? -7.907 2.951 -7.094 1.00 90.06 92 PRO A N 1
ATOM 740 C CA . PRO A 1 92 ? -7.178 3.315 -8.305 1.00 90.06 92 PRO A CA 1
ATOM 741 C C . PRO A 1 92 ? -6.759 4.787 -8.361 1.00 90.06 92 PRO A C 1
ATOM 743 O O . PRO A 1 92 ? -5.750 5.088 -8.997 1.00 90.06 92 PRO A O 1
ATOM 746 N N . ASN A 1 93 ? -7.498 5.688 -7.704 1.00 90.81 93 ASN A N 1
ATOM 747 C CA . ASN A 1 93 ? -7.203 7.119 -7.722 1.00 90.81 93 ASN A CA 1
ATOM 748 C C . ASN A 1 93 ? -5.965 7.405 -6.871 1.00 90.81 93 ASN A C 1
ATOM 750 O O . ASN A 1 93 ? -4.957 7.866 -7.399 1.00 90.81 93 ASN A O 1
ATOM 754 N N . TYR A 1 94 ? -5.984 7.015 -5.591 1.00 92.12 94 TYR A N 1
ATOM 755 C CA . TYR A 1 94 ? -4.828 7.207 -4.703 1.00 92.12 94 TYR A CA 1
ATOM 756 C C . TYR A 1 94 ? -3.614 6.405 -5.166 1.00 92.12 94 TYR A C 1
ATOM 758 O O . TYR A 1 94 ? -2.482 6.869 -5.078 1.00 92.12 94 TYR A O 1
ATOM 766 N N . TRP A 1 95 ? -3.818 5.208 -5.718 1.00 94.12 95 TRP A N 1
ATOM 767 C CA . TRP A 1 95 ? -2.716 4.450 -6.303 1.00 94.12 95 TRP A CA 1
ATOM 768 C C . TRP A 1 95 ? -2.104 5.166 -7.516 1.00 94.12 95 TRP A C 1
ATOM 770 O O . TRP A 1 95 ? -0.880 5.227 -7.661 1.00 94.12 95 TRP A O 1
ATOM 780 N N . GLY A 1 96 ? -2.952 5.722 -8.384 1.00 92.50 96 GLY A N 1
ATOM 781 C CA . GLY A 1 96 ? -2.543 6.496 -9.550 1.00 92.50 96 GLY A CA 1
ATOM 782 C C . GLY A 1 96 ? -1.790 7.775 -9.200 1.00 92.50 96 GLY A C 1
ATOM 783 O O . GLY A 1 96 ? -0.804 8.093 -9.861 1.00 92.50 96 GLY A O 1
ATOM 784 N N . GLU A 1 97 ? -2.226 8.474 -8.159 1.00 93.69 97 GLU A N 1
ATOM 785 C CA . GLU A 1 97 ? -1.643 9.741 -7.717 1.00 93.69 97 GLU A CA 1
ATOM 786 C C . GLU A 1 97 ? -0.371 9.539 -6.884 1.00 93.69 97 GLU A C 1
ATOM 788 O O . GLU A 1 97 ? 0.652 10.165 -7.158 1.00 93.69 97 GLU A O 1
ATOM 793 N N . ASP A 1 98 ? -0.400 8.629 -5.907 1.00 94.44 98 ASP A N 1
ATOM 794 C CA . ASP A 1 98 ? 0.652 8.527 -4.892 1.00 94.44 98 ASP A CA 1
ATOM 795 C C . ASP A 1 98 ? 1.720 7.474 -5.221 1.00 94.44 98 ASP A C 1
ATOM 797 O O . ASP A 1 98 ? 2.868 7.605 -4.794 1.00 94.44 98 ASP A O 1
ATOM 801 N N . VAL A 1 99 ? 1.372 6.416 -5.967 1.00 94.88 99 VAL A N 1
ATOM 802 C CA . VAL A 1 99 ? 2.259 5.257 -6.187 1.00 94.88 99 VAL A CA 1
ATOM 803 C C . VAL A 1 99 ? 2.815 5.228 -7.608 1.00 94.88 99 VAL A C 1
ATOM 805 O O . VAL A 1 99 ? 4.037 5.178 -7.781 1.00 94.88 99 VAL A O 1
ATOM 808 N N . ASN A 1 100 ? 1.952 5.287 -8.627 1.00 94.06 100 ASN A N 1
ATOM 809 C CA . ASN A 1 100 ? 2.350 5.158 -10.035 1.00 94.06 100 ASN A CA 1
ATOM 810 C C . ASN A 1 100 ? 3.508 6.084 -10.469 1.00 94.06 100 ASN A C 1
ATOM 812 O O . ASN A 1 100 ? 4.405 5.580 -11.150 1.00 94.06 100 ASN A O 1
ATOM 816 N N . PRO A 1 101 ? 3.598 7.367 -10.047 1.00 93.44 101 PRO A N 1
ATOM 817 C CA . PRO A 1 101 ? 4.681 8.267 -10.475 1.00 93.44 101 PRO A CA 1
ATOM 818 C C . PRO A 1 101 ? 6.097 7.833 -10.057 1.00 93.44 101 PRO A C 1
ATOM 820 O O . PRO A 1 101 ? 7.096 8.401 -10.514 1.00 93.44 101 PRO A O 1
ATOM 823 N N . TYR A 1 102 ? 6.205 6.850 -9.162 1.00 90.94 102 TYR A N 1
ATOM 824 C CA . TYR A 1 102 ? 7.461 6.406 -8.565 1.00 90.94 102 TYR A CA 1
ATOM 825 C C . TYR A 1 102 ? 7.852 4.970 -8.956 1.00 90.94 102 TYR A C 1
ATOM 827 O O . TYR A 1 102 ? 9.000 4.585 -8.725 1.00 90.94 102 TYR A O 1
ATOM 835 N N . ILE A 1 103 ? 6.953 4.193 -9.577 1.00 88.62 103 ILE A N 1
ATOM 836 C CA . ILE A 1 103 ? 7.202 2.790 -9.969 1.00 88.62 103 ILE A CA 1
ATOM 837 C C . ILE A 1 103 ? 8.339 2.691 -11.005 1.00 88.62 103 ILE A C 1
ATOM 839 O O . ILE A 1 103 ? 9.166 1.780 -10.940 1.00 88.62 103 ILE A O 1
ATOM 843 N N . ASP A 1 104 ? 8.473 3.685 -11.886 1.00 66.25 104 ASP A N 1
ATOM 844 C CA . ASP A 1 104 ? 9.465 3.680 -12.972 1.00 66.25 104 ASP A CA 1
ATOM 845 C C . ASP A 1 104 ? 10.886 4.074 -12.540 1.00 66.25 104 ASP A C 1
ATOM 847 O O . ASP A 1 104 ? 11.837 3.933 -13.307 1.00 66.25 104 ASP A O 1
ATOM 851 N N . LYS A 1 105 ? 11.079 4.525 -11.294 1.00 59.84 105 LYS A N 1
ATOM 852 C CA . LYS A 1 105 ? 12.397 4.972 -10.808 1.00 59.84 105 LYS A CA 1
ATOM 853 C C . LYS A 1 105 ? 13.231 3.849 -10.182 1.00 59.84 105 LYS A C 1
ATOM 855 O O . LYS A 1 105 ? 14.444 4.004 -10.039 1.00 59.84 105 LYS A O 1
ATOM 860 N N . LYS A 1 106 ? 12.638 2.689 -9.859 1.00 52.12 106 LYS A N 1
ATOM 861 C CA . LYS A 1 106 ? 13.378 1.532 -9.305 1.00 52.12 106 LYS A CA 1
ATOM 862 C C . LYS A 1 106 ? 14.108 0.683 -10.349 1.00 52.12 106 LYS A C 1
ATOM 864 O O . LYS A 1 106 ? 14.996 -0.077 -9.971 1.00 52.12 106 LYS A O 1
ATOM 869 N N . SER A 1 107 ? 13.842 0.864 -11.643 1.00 51.16 107 SER A N 1
ATOM 870 C CA . SER A 1 107 ? 14.662 0.271 -12.715 1.00 51.16 107 SER A CA 1
ATOM 871 C C . SER A 1 107 ? 16.008 0.991 -12.913 1.00 51.16 107 SER A C 1
ATOM 873 O O . SER A 1 107 ? 16.902 0.448 -13.557 1.00 51.16 107 SER A O 1
ATOM 875 N N . LEU A 1 108 ? 16.194 2.170 -12.303 1.00 52.16 108 LEU A N 1
ATOM 876 C CA . LEU A 1 108 ? 17.408 2.989 -12.424 1.00 52.16 108 LEU A CA 1
ATOM 877 C C . LEU A 1 108 ? 18.276 3.019 -11.150 1.00 52.16 108 LEU A C 1
ATOM 879 O O . LEU A 1 108 ? 19.398 3.511 -11.193 1.00 52.16 108 LEU A O 1
ATOM 883 N N . GLY A 1 109 ? 17.794 2.482 -10.020 1.00 50.00 109 GLY A N 1
ATOM 884 C CA . GLY A 1 109 ? 18.431 2.663 -8.704 1.00 50.00 109 GLY A CA 1
ATOM 885 C C . GLY A 1 109 ? 19.287 1.509 -8.166 1.00 50.00 109 GLY A C 1
ATOM 886 O O . GLY A 1 109 ? 19.862 1.639 -7.090 1.00 50.00 109 GLY A O 1
ATOM 887 N N . SER A 1 110 ? 19.379 0.361 -8.846 1.00 47.66 110 SER A N 1
ATOM 888 C CA . SER A 1 110 ? 20.221 -0.773 -8.392 1.00 47.66 110 SER A CA 1
ATOM 889 C C . SER A 1 110 ? 20.710 -1.693 -9.517 1.00 47.66 110 SER A C 1
ATOM 891 O O . SER A 1 110 ? 21.085 -2.843 -9.283 1.00 47.66 110 SER A O 1
ATOM 893 N N . ALA A 1 111 ? 20.782 -1.188 -10.748 1.00 44.66 111 ALA A N 1
ATOM 894 C CA . ALA A 1 111 ? 21.559 -1.852 -11.783 1.00 44.66 111 ALA A CA 1
ATOM 895 C C . ALA A 1 111 ? 23.039 -1.508 -11.564 1.00 44.66 111 ALA A C 1
ATOM 897 O O . ALA A 1 111 ? 23.499 -0.424 -11.920 1.00 44.66 111 ALA A O 1
ATOM 898 N N . LYS A 1 112 ? 23.800 -2.445 -10.979 1.00 48.44 112 LYS A N 1
ATOM 899 C CA . LYS A 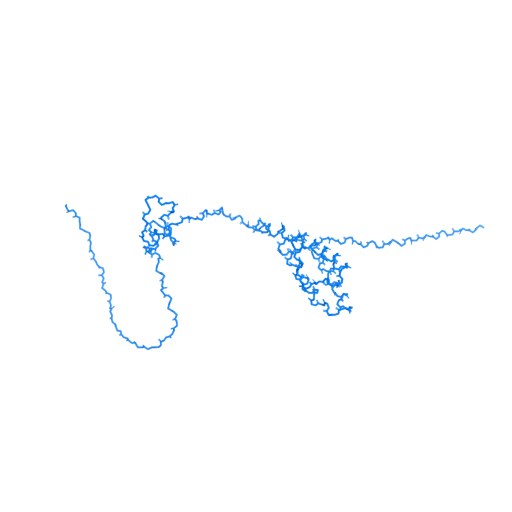1 112 ? 25.257 -2.517 -11.181 1.00 48.44 112 LYS A CA 1
ATOM 900 C C . LYS A 1 112 ? 25.534 -2.197 -12.645 1.00 48.44 112 LYS A C 1
ATOM 902 O O . LYS A 1 112 ? 24.906 -2.851 -13.472 1.00 48.44 112 LYS A O 1
ATOM 907 N N . ALA A 1 113 ? 26.420 -1.234 -12.920 1.00 47.06 113 ALA A N 1
ATOM 908 C CA . ALA A 1 113 ? 26.848 -0.781 -14.245 1.00 47.06 113 ALA A CA 1
ATOM 909 C C . ALA A 1 113 ? 26.694 -1.875 -15.318 1.00 47.06 113 ALA A C 1
ATOM 911 O O . ALA A 1 113 ? 27.591 -2.684 -15.568 1.00 47.06 113 ALA A O 1
ATOM 912 N N . GLY A 1 114 ? 25.498 -1.933 -15.903 1.00 44.59 114 GLY A N 1
ATOM 913 C CA . GLY A 1 114 ? 25.189 -2.812 -17.006 1.00 44.59 114 GLY A CA 1
ATOM 914 C C . GLY A 1 114 ? 25.872 -2.185 -18.196 1.00 44.59 114 GLY A C 1
ATOM 915 O O . GLY A 1 114 ? 25.611 -1.026 -18.513 1.00 44.59 114 GLY A O 1
ATOM 916 N N . LYS A 1 115 ? 26.800 -2.928 -18.800 1.00 48.09 115 LYS A N 1
ATOM 917 C CA . LYS A 1 115 ? 27.443 -2.591 -20.074 1.00 48.09 115 LYS A CA 1
ATOM 918 C C . LYS A 1 115 ? 26.417 -1.932 -21.009 1.00 48.09 115 LYS A C 1
ATOM 920 O O . LYS A 1 115 ? 25.276 -2.401 -21.013 1.00 48.09 115 LYS A O 1
ATOM 925 N N . PRO A 1 116 ? 26.801 -0.901 -21.789 1.00 45.50 116 PRO A N 1
ATOM 926 C CA . PRO A 1 116 ? 25.875 -0.229 -22.692 1.00 45.50 116 PRO A CA 1
ATOM 927 C C . PRO A 1 116 ? 25.138 -1.296 -23.487 1.00 45.50 116 PRO A C 1
ATOM 929 O O . PRO A 1 116 ? 25.785 -2.175 -24.063 1.00 45.50 116 PRO A O 1
ATOM 932 N N . GLU A 1 117 ? 23.805 -1.259 -23.412 1.00 51.69 117 GLU A N 1
ATOM 933 C CA . GLU A 1 117 ? 22.901 -2.169 -24.103 1.00 51.69 117 GLU A CA 1
ATOM 934 C C . GLU A 1 117 ? 23.440 -2.359 -25.518 1.00 51.69 117 GLU A C 1
ATOM 936 O O . GLU A 1 117 ? 23.449 -1.426 -26.327 1.00 51.69 117 GLU A O 1
ATOM 941 N N . ALA A 1 118 ? 24.014 -3.537 -25.780 1.00 52.19 118 ALA A N 1
ATOM 942 C CA . ALA A 1 118 ? 24.563 -3.845 -27.082 1.00 52.19 118 ALA A CA 1
ATOM 943 C C . ALA A 1 118 ? 23.385 -3.726 -28.038 1.00 52.19 118 ALA A C 1
ATOM 945 O O . ALA A 1 118 ? 22.494 -4.575 -27.983 1.00 52.19 118 ALA A O 1
ATOM 946 N N . LYS A 1 119 ? 23.355 -2.634 -28.826 1.00 52.19 119 LYS A N 1
ATOM 947 C CA . LYS A 1 119 ? 22.353 -2.346 -29.860 1.00 52.19 119 LYS A CA 1
ATOM 948 C C . LYS A 1 119 ? 21.890 -3.683 -30.407 1.00 52.19 119 LYS A C 1
ATOM 950 O O . LYS A 1 119 ? 22.717 -4.364 -31.015 1.00 52.19 119 LYS A O 1
ATOM 955 N N . ARG A 1 120 ? 20.648 -4.094 -30.103 1.00 59.97 120 ARG A N 1
ATOM 956 C CA . ARG A 1 120 ? 20.140 -5.426 -30.469 1.00 59.97 120 ARG A CA 1
ATOM 957 C C . ARG A 1 120 ? 20.512 -5.653 -31.927 1.00 59.97 120 ARG A C 1
ATOM 959 O O . ARG A 1 120 ? 20.013 -4.933 -32.797 1.00 59.97 120 ARG A O 1
ATOM 966 N N . ARG A 1 121 ? 21.479 -6.547 -32.174 1.00 68.00 121 ARG A N 1
ATOM 967 C CA . ARG A 1 121 ? 22.045 -6.744 -33.509 1.00 68.00 121 ARG A CA 1
ATOM 968 C C . ARG A 1 121 ? 20.881 -7.130 -34.397 1.00 68.00 121 ARG A C 1
ATOM 970 O O . ARG A 1 121 ? 20.237 -8.150 -34.166 1.00 68.00 121 ARG A O 1
ATOM 977 N N . ARG A 1 122 ? 20.542 -6.272 -35.356 1.00 83.56 122 ARG A N 1
ATOM 978 C CA . ARG A 1 122 ? 19.428 -6.528 -36.264 1.00 83.56 122 ARG A CA 1
ATOM 979 C C . ARG A 1 122 ? 19.892 -7.565 -37.281 1.00 83.56 122 ARG A C 1
ATOM 981 O O . ARG A 1 122 ? 20.321 -7.204 -38.371 1.00 83.56 122 ARG A O 1
ATOM 988 N N . LEU A 1 123 ? 19.871 -8.833 -36.888 1.00 89.19 123 LEU A N 1
ATOM 989 C CA . LEU A 1 123 ? 20.230 -9.962 -37.738 1.00 89.19 123 LEU A CA 1
ATOM 990 C C . LEU A 1 123 ? 19.206 -10.144 -38.861 1.00 89.19 123 LEU A C 1
ATOM 992 O O . LEU A 1 123 ? 18.017 -9.866 -38.697 1.00 89.19 123 LEU A O 1
ATOM 996 N N . CYS A 1 124 ? 19.668 -10.614 -40.015 1.00 91.25 124 CYS A N 1
ATOM 997 C CA . CYS A 1 124 ? 18.802 -10.971 -41.127 1.00 91.25 124 CYS A CA 1
ATOM 998 C C . CYS A 1 124 ? 18.278 -12.399 -40.934 1.00 91.25 124 CYS A C 1
ATOM 1000 O O . CYS A 1 124 ? 19.049 -13.362 -40.959 1.00 91.25 124 CYS A O 1
ATOM 1002 N N . TRP A 1 125 ? 16.966 -12.555 -40.764 1.00 90.94 125 TRP A N 1
ATOM 1003 C CA . TRP A 1 125 ? 16.360 -13.880 -40.614 1.00 90.94 125 TRP A CA 1
ATOM 1004 C C . TRP A 1 125 ? 16.301 -14.671 -41.926 1.00 90.94 125 TRP A C 1
ATOM 1006 O O . TRP A 1 125 ? 16.560 -15.869 -41.895 1.00 90.94 125 TRP A O 1
ATOM 1016 N N . GLU A 1 126 ? 16.045 -14.036 -43.077 1.00 91.12 126 GLU A N 1
ATOM 1017 C CA . GLU A 1 126 ? 16.095 -14.710 -44.390 1.00 91.12 126 GLU A CA 1
ATOM 1018 C C . GLU A 1 126 ? 17.489 -15.268 -44.701 1.00 91.12 126 GLU A C 1
ATOM 1020 O O . GLU A 1 126 ? 17.611 -16.432 -45.079 1.00 91.12 126 GLU A O 1
ATOM 1025 N N . PHE A 1 127 ? 18.549 -14.494 -44.430 1.00 92.75 127 PHE A N 1
ATOM 1026 C CA . PHE A 1 127 ? 19.918 -15.009 -44.481 1.00 92.75 127 PHE A CA 1
ATOM 1027 C C . PHE A 1 127 ? 20.058 -16.235 -43.578 1.00 92.75 127 PHE A C 1
ATOM 1029 O O . PHE A 1 127 ? 20.451 -17.289 -44.056 1.00 92.75 127 PHE A O 1
ATOM 1036 N N . ASN A 1 128 ? 19.652 -16.148 -42.306 1.00 91.00 128 ASN A N 1
ATOM 1037 C CA . ASN A 1 128 ? 19.770 -17.263 -41.362 1.00 91.00 128 ASN A CA 1
ATOM 1038 C C . ASN A 1 128 ? 18.958 -18.521 -41.739 1.00 91.00 128 ASN A C 1
ATOM 1040 O O . ASN A 1 128 ? 19.337 -19.614 -41.313 1.00 91.00 128 ASN A O 1
ATOM 1044 N N . LYS A 1 129 ? 17.905 -18.399 -42.560 1.00 88.50 129 LYS A N 1
ATOM 1045 C CA . LYS A 1 129 ? 17.156 -19.532 -43.137 1.00 88.50 129 LYS A CA 1
ATOM 1046 C C . LYS A 1 129 ? 17.876 -20.203 -44.313 1.00 88.50 129 LYS A C 1
ATOM 1048 O O . LYS A 1 129 ? 17.572 -21.350 -44.620 1.00 88.50 129 LYS A O 1
ATOM 1053 N N . GLY A 1 130 ? 18.843 -19.531 -44.938 1.00 85.00 130 GLY A N 1
ATOM 1054 C CA . GLY A 1 130 ? 19.709 -20.106 -45.971 1.00 85.00 130 GLY A CA 1
ATOM 1055 C C . GLY A 1 130 ? 19.939 -19.214 -47.188 1.00 85.00 130 GLY A C 1
ATOM 1056 O O . GLY A 1 130 ? 20.913 -19.436 -47.899 1.00 85.00 130 GLY A O 1
ATOM 1057 N N . ALA A 1 131 ? 19.103 -18.199 -47.426 1.00 86.00 131 ALA A N 1
ATOM 1058 C CA . ALA A 1 131 ? 19.274 -17.291 -48.557 1.00 86.00 131 ALA A CA 1
ATOM 1059 C C . ALA A 1 131 ? 18.596 -15.936 -48.304 1.00 86.00 131 ALA A C 1
ATOM 1061 O O . ALA A 1 131 ? 17.411 -15.866 -47.983 1.00 86.00 131 ALA A O 1
ATOM 1062 N N . CYS A 1 132 ? 19.337 -14.842 -48.500 1.00 92.44 132 CYS A N 1
ATOM 1063 C CA . CYS A 1 132 ? 18.793 -13.485 -48.511 1.00 92.44 132 CYS A CA 1
ATOM 1064 C C . CYS A 1 132 ? 18.798 -12.948 -49.946 1.00 92.44 132 CYS A C 1
ATOM 1066 O O . CYS A 1 132 ? 19.861 -12.786 -50.533 1.00 92.44 132 CYS A O 1
ATOM 1068 N N . ALA A 1 133 ? 17.622 -12.640 -50.496 1.00 91.56 133 ALA A N 1
ATOM 1069 C CA . ALA A 1 133 ? 17.475 -12.116 -51.859 1.00 91.56 133 ALA A CA 1
ATOM 1070 C C . ALA A 1 133 ? 17.652 -10.585 -51.964 1.00 91.56 133 ALA A C 1
ATOM 1072 O O . ALA A 1 133 ? 17.485 -10.013 -53.038 1.00 91.56 133 ALA A O 1
ATOM 1073 N N . ARG A 1 134 ? 17.934 -9.887 -50.852 1.00 91.00 134 ARG A N 1
ATOM 1074 C CA . ARG A 1 134 ? 18.024 -8.418 -50.831 1.00 91.00 134 ARG A CA 1
ATOM 1075 C C . ARG A 1 134 ? 19.433 -7.968 -51.244 1.00 91.00 134 ARG A C 1
ATOM 1077 O O . ARG A 1 134 ? 20.373 -8.306 -50.525 1.00 91.00 134 ARG A O 1
ATOM 1084 N N . PRO A 1 135 ? 19.590 -7.155 -52.306 1.00 83.81 135 PRO A N 1
ATOM 1085 C CA . PRO A 1 135 ? 20.905 -6.724 -52.794 1.00 83.81 135 PRO A CA 1
ATOM 1086 C C . PRO A 1 135 ? 21.657 -5.822 -51.798 1.00 83.81 135 PRO A C 1
ATOM 1088 O O . PRO A 1 135 ? 22.877 -5.881 -51.719 1.00 83.81 135 PRO A O 1
ATOM 1091 N N . SER A 1 136 ? 20.941 -5.034 -50.987 1.00 87.44 136 SER A N 1
ATOM 1092 C CA . SER A 1 136 ? 21.494 -4.184 -49.920 1.00 87.44 136 SER A CA 1
ATOM 1093 C C . SER A 1 136 ? 20.774 -4.438 -48.589 1.00 87.44 136 SER A C 1
ATOM 1095 O O . SER A 1 136 ? 20.006 -3.622 -48.073 1.00 87.44 136 SER A O 1
ATOM 1097 N N . CYS A 1 137 ? 20.952 -5.635 -48.029 1.00 90.31 137 CYS A N 1
ATOM 1098 C CA . CYS A 1 137 ? 20.268 -6.002 -46.793 1.00 90.31 137 CYS A CA 1
ATOM 1099 C C . CYS A 1 137 ? 20.697 -5.100 -45.619 1.00 90.31 137 CYS A C 1
ATOM 1101 O O . CYS A 1 137 ? 21.837 -5.139 -45.171 1.00 90.31 137 CYS A O 1
ATOM 1103 N N . LYS A 1 138 ? 19.750 -4.333 -45.062 1.00 89.75 138 LYS A N 1
ATOM 1104 C CA . LYS A 1 138 ? 19.969 -3.483 -43.871 1.00 89.75 138 LYS A CA 1
ATOM 1105 C C . LYS A 1 138 ? 20.221 -4.258 -42.568 1.00 89.75 138 LYS A C 1
ATOM 1107 O O . LYS A 1 138 ? 20.415 -3.650 -41.518 1.00 89.75 138 LYS A O 1
ATOM 1112 N N . TYR A 1 139 ? 20.108 -5.582 -42.617 1.00 90.69 139 TYR A N 1
ATOM 1113 C CA . TYR A 1 139 ? 20.236 -6.481 -41.478 1.00 90.69 139 TYR A CA 1
ATOM 1114 C C . TYR A 1 139 ? 21.533 -7.285 -41.605 1.00 90.69 139 TYR A C 1
ATOM 1116 O O . TYR A 1 139 ? 21.905 -7.682 -42.706 1.00 90.69 139 TYR A O 1
ATOM 1124 N N . LEU A 1 140 ? 22.194 -7.564 -40.483 1.00 91.00 140 LEU A N 1
ATOM 1125 C CA . LEU A 1 140 ? 23.480 -8.261 -40.457 1.00 91.00 140 LEU A CA 1
ATOM 1126 C C . LEU A 1 140 ? 23.336 -9.715 -40.925 1.00 91.00 140 LEU A C 1
ATOM 1128 O O . LEU A 1 140 ? 22.482 -10.460 -40.435 1.00 91.00 140 LEU A O 1
ATOM 1132 N N . HIS A 1 141 ? 24.194 -10.124 -41.857 1.00 93.31 141 HIS A N 1
ATOM 1133 C CA . HIS A 1 141 ? 24.318 -11.503 -42.334 1.00 93.31 141 HIS A CA 1
ATOM 1134 C C . HIS A 1 141 ? 25.275 -12.292 -41.430 1.00 93.31 141 HIS A C 1
ATOM 1136 O O . HIS A 1 141 ? 26.333 -12.751 -41.843 1.00 93.31 141 HIS A O 1
ATOM 1142 N N . GLU A 1 142 ? 24.891 -12.422 -40.163 1.00 92.38 142 GLU A N 1
ATOM 1143 C CA . GLU A 1 142 ? 25.616 -13.192 -39.151 1.00 92.38 142 GLU A CA 1
ATOM 1144 C C . GLU A 1 142 ? 24.725 -14.326 -38.634 1.00 92.38 142 GLU A C 1
ATOM 1146 O O . GLU A 1 142 ? 23.497 -14.193 -38.562 1.00 92.38 142 GLU A O 1
ATOM 1151 N N . CYS A 1 143 ? 25.344 -15.442 -38.251 1.00 89.06 143 CYS A N 1
ATOM 1152 C CA . CYS A 1 143 ? 24.642 -16.560 -37.638 1.00 89.06 143 CYS A CA 1
ATOM 1153 C C . CYS A 1 143 ? 24.024 -16.148 -36.294 1.00 89.06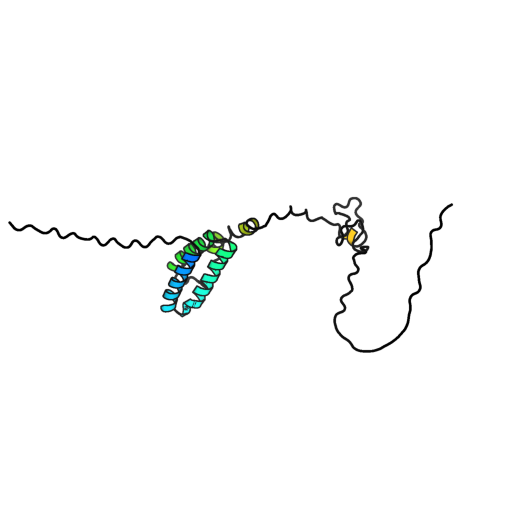 143 CYS A C 1
ATOM 1155 O O . CYS A 1 143 ? 24.750 -15.761 -35.383 1.00 89.06 143 CYS A O 1
ATOM 1157 N N . ASP A 1 144 ? 22.720 -16.352 -36.109 1.00 86.19 144 ASP A N 1
ATOM 1158 C CA . ASP A 1 144 ? 22.028 -16.060 -34.836 1.00 86.19 144 ASP A CA 1
ATOM 1159 C C . ASP A 1 144 ? 22.544 -16.883 -33.639 1.00 86.19 144 ASP A C 1
ATOM 1161 O O . ASP A 1 144 ? 22.401 -16.508 -32.481 1.00 86.19 144 ASP A O 1
ATOM 1165 N N . ARG A 1 145 ? 23.203 -18.015 -33.905 1.00 84.06 145 ARG A N 1
ATOM 1166 C CA . ARG A 1 145 ? 23.691 -18.917 -32.851 1.00 84.06 145 ARG A CA 1
ATOM 1167 C C . ARG A 1 145 ? 25.131 -18.651 -32.444 1.00 84.06 145 ARG A C 1
ATOM 1169 O O . ARG A 1 145 ? 25.473 -18.740 -31.269 1.00 84.06 145 ARG A O 1
ATOM 1176 N N . CYS A 1 146 ? 25.999 -18.406 -33.420 1.00 87.25 146 CYS A N 1
ATOM 1177 C CA . CYS A 1 146 ? 27.440 -18.320 -33.187 1.00 87.25 146 CYS A CA 1
ATOM 1178 C C . CYS A 1 146 ? 28.103 -17.084 -33.789 1.00 87.25 146 CYS A C 1
ATOM 1180 O O . CYS A 1 146 ? 29.326 -16.991 -33.722 1.00 87.25 146 CYS A O 1
ATOM 1182 N N . TRP A 1 147 ? 27.315 -16.168 -34.359 1.00 86.88 147 TRP A N 1
ATOM 1183 C CA . TRP A 1 147 ? 27.748 -14.865 -34.874 1.00 86.88 147 TRP A CA 1
ATOM 1184 C C . TRP A 1 147 ? 28.797 -14.941 -35.994 1.00 86.88 147 TRP A C 1
ATOM 1186 O O . TRP A 1 147 ? 29.486 -13.968 -36.276 1.00 86.88 147 TRP A O 1
ATOM 1196 N N . GLY A 1 148 ? 28.938 -16.110 -36.628 1.00 85.44 148 GLY A N 1
ATOM 1197 C CA . GLY A 1 148 ? 29.845 -16.333 -37.753 1.00 85.44 148 GLY A CA 1
ATOM 1198 C C . GLY A 1 148 ? 29.233 -15.914 -39.090 1.00 85.44 148 GLY A C 1
ATOM 1199 O O . GLY A 1 148 ? 28.015 -15.776 -39.205 1.00 85.44 148 GLY A O 1
ATOM 1200 N N . ASN A 1 149 ? 30.074 -15.765 -40.116 1.00 89.00 149 ASN A N 1
ATOM 1201 C CA . ASN A 1 149 ? 29.663 -15.422 -41.482 1.00 89.00 149 ASN A CA 1
ATOM 1202 C C . ASN A 1 149 ? 29.128 -16.652 -42.246 1.00 89.00 149 ASN A C 1
ATOM 1204 O O . ASN A 1 149 ? 29.715 -17.121 -43.216 1.00 89.00 149 ASN A O 1
ATOM 1208 N N . HIS A 1 150 ? 28.047 -17.235 -41.734 1.00 90.00 150 HIS A N 1
ATOM 1209 C CA . HIS A 1 150 ? 27.282 -18.308 -42.367 1.00 90.00 150 HIS A CA 1
ATOM 1210 C C . HIS A 1 150 ? 25.835 -18.254 -41.845 1.00 90.00 150 HIS A C 1
ATOM 1212 O O . HIS A 1 150 ? 25.596 -17.744 -40.746 1.00 90.00 150 HIS A O 1
ATOM 1218 N N . PRO A 1 151 ? 24.846 -18.789 -42.577 1.00 90.81 151 PRO A N 1
ATOM 1219 C CA . PRO A 1 151 ? 23.474 -18.839 -42.086 1.00 90.81 151 PRO A CA 1
ATOM 1220 C C . PRO A 1 151 ? 23.335 -19.819 -40.908 1.00 90.81 151 PRO A C 1
ATOM 1222 O O . PRO A 1 151 ? 24.128 -20.756 -40.760 1.00 90.81 151 PRO A O 1
ATOM 1225 N N . ALA A 1 152 ? 22.315 -19.647 -40.061 1.00 87.25 152 ALA A N 1
ATOM 1226 C CA . ALA A 1 152 ? 22.017 -20.580 -38.970 1.00 87.25 152 ALA A CA 1
ATOM 1227 C C . ALA A 1 152 ? 21.761 -22.017 -39.456 1.00 87.25 152 ALA A C 1
ATOM 1229 O O . ALA A 1 152 ? 22.094 -22.959 -38.730 1.00 87.25 152 ALA A O 1
ATOM 1230 N N . SER A 1 153 ? 21.237 -22.188 -40.674 1.00 84.69 153 SER A N 1
ATOM 1231 C CA . SER A 1 153 ? 21.061 -23.491 -41.328 1.00 84.69 153 SER A CA 1
ATOM 1232 C C . SER A 1 153 ? 22.380 -24.233 -41.589 1.00 84.69 153 SER A C 1
ATOM 1234 O O . SER A 1 153 ? 22.412 -25.454 -41.487 1.00 84.69 153 SER A O 1
ATOM 1236 N N . ALA A 1 154 ? 23.481 -23.514 -41.831 1.00 86.38 154 ALA A N 1
ATOM 1237 C CA . ALA A 1 154 ? 24.815 -24.080 -42.065 1.00 86.38 154 ALA A CA 1
ATOM 1238 C C . ALA A 1 154 ? 25.714 -24.052 -40.810 1.00 86.38 154 ALA A C 1
ATOM 1240 O O . ALA A 1 154 ? 26.929 -24.226 -40.893 1.00 86.38 154 ALA A O 1
ATOM 1241 N N . CYS A 1 155 ? 25.144 -23.793 -39.628 1.00 88.50 155 CYS A N 1
ATOM 1242 C CA . CYS A 1 155 ? 25.921 -23.654 -38.401 1.00 88.50 155 CYS A CA 1
ATOM 1243 C C . CYS A 1 155 ? 26.442 -25.001 -37.892 1.00 88.50 155 CYS A C 1
ATOM 1245 O O . CYS A 1 155 ? 25.680 -25.836 -37.412 1.00 88.50 155 CYS A O 1
ATOM 1247 N N . PHE A 1 156 ? 27.763 -25.172 -37.881 1.00 82.88 156 PHE A N 1
ATOM 1248 C CA . PHE A 1 156 ? 28.403 -26.386 -37.364 1.00 82.88 156 PHE A CA 1
ATOM 1249 C C . PHE A 1 156 ? 28.220 -26.587 -35.846 1.00 82.88 156 PHE A C 1
ATOM 1251 O O . PHE A 1 156 ? 28.214 -27.716 -35.361 1.00 82.88 156 PHE A O 1
ATOM 1258 N N . LYS A 1 157 ? 27.992 -25.506 -35.083 1.00 74.75 157 LYS A N 1
ATOM 1259 C CA . LYS A 1 157 ? 27.663 -25.581 -33.645 1.00 74.75 157 LYS A CA 1
ATOM 1260 C C . LYS A 1 157 ? 26.214 -26.025 -33.384 1.00 74.75 157 LYS A C 1
ATOM 1262 O O . LYS A 1 157 ? 25.826 -26.180 -32.232 1.00 74.75 157 LYS A O 1
ATOM 1267 N N . ASN A 1 158 ? 25.419 -26.264 -34.434 1.00 60.56 158 ASN A N 1
ATOM 1268 C CA . ASN A 1 158 ? 24.020 -26.687 -34.354 1.00 60.56 158 ASN A CA 1
ATOM 1269 C C . ASN A 1 158 ? 23.818 -28.213 -34.288 1.00 60.56 158 ASN A C 1
ATOM 1271 O O . ASN A 1 158 ? 22.810 -28.726 -34.769 1.00 60.56 158 ASN A O 1
ATOM 1275 N N . LYS A 1 159 ? 24.715 -28.970 -33.649 1.00 59.41 159 LYS A N 1
ATOM 1276 C CA . LYS A 1 159 ? 24.352 -30.329 -33.215 1.00 59.41 159 LYS A CA 1
ATOM 1277 C C . LYS A 1 159 ? 23.480 -30.245 -31.959 1.00 59.41 159 LYS A C 1
ATOM 1279 O O . LYS A 1 159 ? 23.872 -30.694 -30.888 1.00 59.41 159 LYS A O 1
ATOM 1284 N N . GLN A 1 160 ? 22.298 -29.639 -32.087 1.00 54.88 160 GLN A N 1
ATOM 1285 C CA . GLN A 1 160 ? 21.213 -29.905 -31.154 1.00 54.88 160 GLN A CA 1
ATOM 1286 C C . GLN A 1 160 ? 20.842 -31.377 -31.347 1.00 54.88 160 GLN A C 1
ATOM 1288 O O . GLN A 1 160 ? 20.263 -31.759 -32.362 1.00 54.88 160 GLN A O 1
ATOM 1293 N N . GLN A 1 161 ? 21.269 -32.213 -30.402 1.00 50.12 161 GLN A N 1
ATOM 1294 C CA . GLN A 1 161 ? 20.738 -33.559 -30.227 1.00 50.12 161 GLN A CA 1
ATOM 1295 C C . GLN A 1 161 ? 19.206 -33.450 -30.180 1.00 50.12 161 GLN A C 1
ATOM 1297 O O . GLN A 1 161 ? 18.697 -32.680 -29.360 1.00 50.12 161 GLN A O 1
ATOM 1302 N N . PRO A 1 162 ? 18.454 -34.157 -31.039 1.00 45.84 162 PRO A N 1
ATOM 1303 C CA . PRO A 1 162 ? 17.010 -34.166 -30.919 1.00 45.84 162 PRO A CA 1
ATOM 1304 C C . PRO A 1 162 ? 16.631 -34.797 -29.577 1.00 45.84 162 PRO A C 1
ATOM 1306 O O . PRO A 1 162 ? 17.140 -35.848 -29.187 1.00 45.84 162 PRO A O 1
ATOM 1309 N N . PHE A 1 163 ? 15.743 -34.109 -28.870 1.00 40.97 163 PHE A N 1
ATOM 1310 C CA . PHE A 1 163 ? 15.135 -34.503 -27.607 1.00 40.97 163 PHE A CA 1
ATOM 1311 C C . PHE A 1 163 ? 14.580 -35.939 -27.699 1.00 40.97 163 PHE A C 1
ATOM 1313 O O . PHE A 1 163 ? 13.517 -36.161 -28.274 1.00 40.97 163 PHE A O 1
ATOM 1320 N N . ARG A 1 164 ? 15.290 -36.938 -27.154 1.00 44.62 164 ARG A N 1
ATOM 1321 C CA . ARG A 1 164 ? 14.736 -38.282 -26.917 1.00 44.62 164 ARG A CA 1
ATOM 1322 C C . ARG A 1 164 ? 14.162 -38.332 -25.505 1.00 44.62 164 ARG A C 1
ATOM 1324 O O . ARG A 1 164 ? 14.870 -38.635 -24.550 1.00 44.62 164 ARG A O 1
ATOM 1331 N N . GLY A 1 165 ? 12.877 -38.016 -25.377 1.00 35.81 165 GLY A N 1
ATOM 1332 C CA . GLY A 1 165 ? 12.098 -38.330 -24.182 1.00 35.81 165 GLY A CA 1
ATOM 1333 C C . GLY A 1 165 ? 11.534 -39.755 -24.245 1.00 35.81 165 GLY A C 1
ATOM 1334 O O . GLY A 1 165 ? 10.984 -40.141 -25.267 1.00 35.81 165 GLY A O 1
ATOM 1335 N N . GLY A 1 166 ? 11.641 -40.499 -23.137 1.00 35.19 166 GLY A N 1
ATOM 1336 C CA . GLY A 1 166 ? 10.645 -41.499 -22.710 1.00 35.19 166 GLY A CA 1
ATOM 1337 C C . GLY A 1 166 ? 10.724 -42.938 -23.255 1.00 35.19 166 GLY A C 1
ATOM 1338 O O . GLY A 1 166 ? 10.296 -43.219 -24.363 1.00 35.19 166 GLY A O 1
ATOM 1339 N N . ARG A 1 167 ? 11.205 -43.844 -22.388 1.00 39.53 167 ARG A N 1
ATOM 1340 C CA . ARG A 1 167 ? 11.118 -45.328 -22.325 1.00 39.53 167 ARG A CA 1
ATOM 1341 C C . ARG A 1 167 ? 10.177 -46.069 -23.305 1.00 39.53 167 ARG A C 1
ATOM 1343 O O . ARG A 1 167 ? 8.968 -45.879 -23.273 1.00 39.53 167 ARG A O 1
ATOM 1350 N N . GLY A 1 168 ? 10.728 -47.086 -23.974 1.00 34.81 168 GLY A N 1
ATOM 1351 C CA . GLY A 1 168 ? 10.006 -48.214 -24.573 1.00 34.81 168 GLY A CA 1
ATOM 1352 C C . GLY A 1 168 ? 10.960 -49.395 -24.776 1.00 34.81 168 GLY A C 1
ATOM 1353 O O . GLY A 1 168 ? 12.051 -49.225 -25.312 1.00 34.81 168 GLY A O 1
ATOM 1354 N N . TYR A 1 169 ? 10.584 -50.556 -24.249 1.00 35.03 169 TYR A N 1
ATOM 1355 C CA . TYR A 1 169 ? 11.351 -51.798 -24.237 1.00 35.03 169 TYR A CA 1
ATOM 1356 C C . TYR A 1 169 ? 11.504 -52.450 -25.635 1.00 35.03 169 TYR A C 1
ATOM 1358 O O . TYR A 1 169 ? 10.603 -52.360 -26.462 1.00 35.03 169 TYR A O 1
ATOM 1366 N N . PHE A 1 170 ? 12.586 -53.236 -25.759 1.00 34.12 170 PHE A N 1
ATOM 1367 C CA . PHE A 1 170 ? 12.792 -54.436 -26.593 1.00 34.12 170 PHE A CA 1
ATOM 1368 C C . PHE A 1 170 ? 13.472 -54.372 -27.987 1.00 34.12 170 PHE A C 1
ATOM 1370 O O . PHE A 1 170 ? 13.037 -53.705 -28.915 1.00 34.12 170 PHE A O 1
ATOM 1377 N N . HIS A 1 171 ? 14.473 -55.268 -28.079 1.00 37.31 171 HIS A N 1
ATOM 1378 C CA . HIS A 1 171 ? 15.064 -56.001 -29.213 1.00 37.31 171 HIS A CA 1
ATOM 1379 C C . HIS A 1 171 ? 16.194 -55.400 -30.081 1.00 37.31 171 HIS A C 1
ATOM 1381 O O . HIS A 1 171 ? 15.991 -54.800 -31.124 1.00 37.31 171 HIS A O 1
ATOM 1387 N N . ASN A 1 172 ? 17.414 -55.704 -29.618 1.00 34.12 172 ASN A N 1
ATOM 1388 C CA . ASN A 1 172 ? 18.400 -56.633 -30.200 1.00 34.12 172 ASN A CA 1
ATOM 1389 C C . ASN A 1 172 ? 19.066 -56.366 -31.574 1.00 34.12 172 ASN A C 1
ATOM 1391 O O . ASN A 1 172 ? 18.435 -56.385 -32.621 1.00 34.12 172 ASN A O 1
ATOM 1395 N N . ASN A 1 173 ? 20.403 -56.371 -31.486 1.00 35.41 173 ASN A N 1
ATOM 1396 C CA . ASN A 1 173 ? 21.416 -56.906 -32.404 1.00 35.41 173 ASN A CA 1
ATOM 1397 C C . ASN A 1 173 ? 21.676 -56.269 -33.784 1.00 35.41 173 ASN A C 1
ATOM 1399 O O . ASN A 1 173 ? 20.936 -56.453 -34.740 1.00 35.41 173 ASN A O 1
ATOM 1403 N N . ASN A 1 174 ? 22.909 -55.756 -33.913 1.00 34.69 174 ASN A N 1
ATOM 1404 C CA . ASN A 1 174 ? 24.034 -56.366 -34.654 1.00 34.69 174 ASN A CA 1
ATOM 1405 C C . ASN A 1 174 ? 24.784 -55.388 -35.585 1.00 34.69 174 ASN A C 1
ATOM 1407 O O . ASN A 1 174 ? 24.222 -54.855 -36.530 1.00 34.69 174 ASN A O 1
ATOM 1411 N N . ARG A 1 175 ? 26.103 -55.318 -35.344 1.00 34.50 175 ARG A N 1
ATOM 1412 C CA . ARG A 1 175 ? 27.228 -55.241 -36.303 1.00 34.50 175 ARG A CA 1
ATOM 1413 C C . ARG A 1 175 ? 27.323 -54.075 -37.298 1.00 34.50 175 ARG A C 1
ATOM 1415 O O . ARG A 1 175 ? 26.583 -53.976 -38.264 1.00 34.50 175 ARG A O 1
ATOM 1422 N N . GLY A 1 176 ? 28.429 -53.342 -37.155 1.00 31.86 176 GLY A N 1
ATOM 1423 C CA . GLY A 1 176 ? 29.043 -52.532 -38.208 1.00 31.86 176 GLY A CA 1
ATOM 1424 C C . GLY A 1 176 ? 30.225 -51.729 -37.669 1.00 31.86 176 GLY A C 1
ATOM 1425 O O . GLY A 1 176 ? 30.057 -50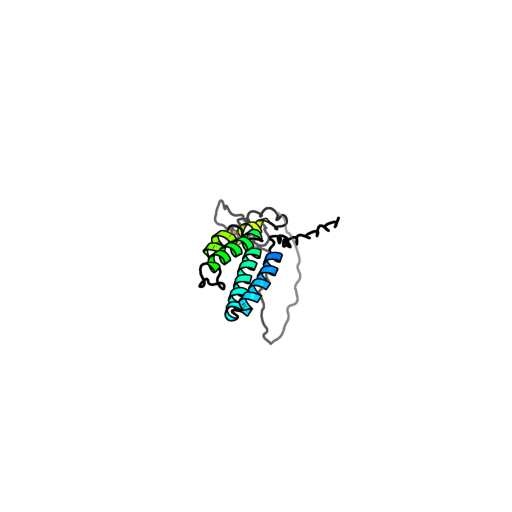.585 -37.269 1.00 31.86 176 GLY A O 1
ATOM 1426 N N . ALA A 1 177 ? 31.396 -52.362 -37.589 1.00 39.22 177 ALA A N 1
ATOM 1427 C CA . ALA A 1 177 ? 32.668 -51.754 -37.189 1.00 39.22 177 ALA A CA 1
ATOM 1428 C C . ALA A 1 177 ? 33.139 -50.661 -38.191 1.00 39.22 177 ALA A C 1
ATOM 1430 O O . ALA A 1 177 ? 32.628 -50.607 -39.312 1.00 39.22 177 ALA A O 1
ATOM 1431 N N . PRO A 1 178 ? 34.096 -49.789 -37.811 1.00 44.12 178 PRO A N 1
ATOM 1432 C CA . PRO A 1 178 ? 34.446 -48.578 -38.550 1.00 44.12 178 PRO A CA 1
ATOM 1433 C C . PRO A 1 178 ? 35.485 -48.842 -39.652 1.00 44.12 178 PRO A C 1
ATOM 1435 O O . PRO A 1 178 ? 36.415 -49.624 -39.464 1.00 44.12 178 PRO A O 1
ATOM 1438 N N . GLY A 1 179 ? 35.354 -48.149 -40.786 1.00 32.88 179 GLY A N 1
ATOM 1439 C CA . GLY A 1 179 ? 36.374 -48.084 -41.839 1.00 32.88 179 GLY A CA 1
ATOM 1440 C C . GLY A 1 179 ? 37.153 -46.760 -41.770 1.00 32.88 179 GLY A C 1
ATOM 1441 O O . GLY A 1 179 ? 36.519 -45.718 -41.591 1.00 32.88 179 GLY A O 1
ATOM 1442 N N . PRO A 1 180 ? 38.495 -46.769 -41.872 1.00 42.44 180 PRO A N 1
ATOM 1443 C CA . PRO A 1 180 ? 39.326 -45.593 -41.647 1.00 42.44 180 PRO A CA 1
ATOM 1444 C C . PRO A 1 180 ? 39.491 -44.714 -42.896 1.00 42.44 180 PRO A C 1
ATOM 1446 O O . PRO A 1 180 ? 39.417 -45.165 -44.036 1.00 42.44 180 PRO A O 1
ATOM 1449 N N . SER A 1 181 ? 39.763 -43.441 -42.622 1.00 45.72 181 SER A N 1
ATOM 1450 C CA . SER A 1 181 ? 40.307 -42.401 -43.500 1.00 45.72 181 SER A CA 1
ATOM 1451 C C . SER A 1 181 ? 41.506 -42.878 -44.329 1.00 45.72 181 SER A C 1
ATOM 1453 O O . SER A 1 181 ? 42.297 -43.637 -43.789 1.00 45.72 181 SER A O 1
ATOM 1455 N N . HIS A 1 182 ? 41.733 -42.337 -45.538 1.00 38.38 182 HIS A N 1
ATOM 1456 C CA . HIS A 1 182 ? 43.063 -41.867 -45.982 1.00 38.38 182 HIS A CA 1
ATOM 1457 C C . HIS A 1 182 ? 43.066 -41.171 -47.363 1.00 38.38 182 HIS A C 1
ATOM 1459 O O . HIS A 1 182 ? 42.553 -41.719 -48.328 1.00 38.38 182 HIS A O 1
ATOM 1465 N N . GLN A 1 183 ? 43.793 -40.035 -47.398 1.00 39.28 183 GLN A N 1
ATOM 1466 C CA . GLN A 1 183 ? 44.589 -39.454 -48.507 1.00 39.28 183 GLN A CA 1
ATOM 1467 C C . GLN A 1 183 ? 43.799 -38.866 -49.693 1.00 39.28 183 GLN A C 1
ATOM 1469 O O . GLN A 1 183 ? 42.857 -39.462 -50.178 1.00 39.28 183 GLN A O 1
ATOM 1474 N N . GLY A 1 184 ? 44.095 -37.695 -50.256 1.00 34.81 184 GLY A N 1
ATOM 1475 C CA . GLY A 1 184 ? 45.225 -36.764 -50.205 1.00 34.81 184 GLY A CA 1
ATOM 1476 C C . GLY A 1 184 ? 45.063 -35.788 -51.399 1.00 34.81 184 GLY A C 1
ATOM 1477 O O . GLY A 1 184 ? 44.210 -36.030 -52.254 1.00 34.81 184 GLY A O 1
ATOM 1478 N N . PRO A 1 185 ? 45.799 -34.666 -51.465 1.00 49.50 185 PRO A N 1
ATOM 1479 C CA . PRO A 1 185 ? 45.571 -33.608 -52.451 1.00 49.50 185 PRO A CA 1
ATOM 1480 C C . PRO A 1 185 ? 46.291 -33.888 -53.782 1.00 49.50 185 PRO A C 1
ATOM 1482 O O . PRO A 1 185 ? 47.413 -34.387 -53.788 1.00 49.50 185 PRO A O 1
ATOM 1485 N N . GLY A 1 186 ? 45.670 -33.517 -54.905 1.00 37.00 186 GLY A N 1
ATOM 1486 C CA . GLY A 1 186 ? 46.257 -33.586 -56.247 1.00 37.00 186 GLY A CA 1
ATOM 1487 C C . GLY A 1 186 ? 46.214 -32.222 -56.934 1.00 37.00 186 GLY A C 1
ATOM 1488 O O . GLY A 1 186 ? 45.147 -31.701 -57.242 1.00 37.00 186 GLY A O 1
ATOM 1489 N N . SER A 1 187 ? 47.388 -31.631 -57.117 1.00 43.69 187 SER A N 1
ATOM 1490 C CA . SER A 1 187 ? 47.666 -30.337 -57.742 1.00 43.69 187 SER A CA 1
ATOM 1491 C C . SER A 1 187 ? 47.832 -30.408 -59.268 1.00 43.69 187 SER A C 1
ATOM 1493 O O . SER A 1 187 ? 48.384 -31.388 -59.752 1.00 43.69 187 SER A O 1
ATOM 1495 N N . ARG A 1 188 ? 47.525 -29.280 -59.939 1.00 38.84 188 ARG A N 1
ATOM 1496 C CA . ARG A 1 188 ? 48.033 -28.769 -61.242 1.00 38.84 188 ARG A CA 1
ATOM 1497 C C . ARG A 1 188 ? 47.859 -29.643 -62.499 1.00 38.84 188 ARG A C 1
ATOM 1499 O O . ARG A 1 188 ? 48.539 -30.649 -62.647 1.00 38.84 188 ARG A O 1
ATOM 1506 N N . GLN A 1 189 ? 47.159 -29.111 -63.502 1.00 46.44 189 GLN A N 1
ATOM 1507 C CA . GLN A 1 189 ? 47.707 -28.255 -64.572 1.00 46.44 189 GLN A CA 1
ATOM 1508 C C . GLN A 1 189 ? 46.579 -27.424 -65.182 1.00 46.44 189 GLN A C 1
ATOM 1510 O O . GLN A 1 189 ? 45.427 -27.909 -65.144 1.00 46.44 189 GLN A O 1
#

Sequence (189 aa):
MGKGEKRRSSGKGRYRTPRAERTFENWLDGYQVFMGVVCAAYPRRSMDLVAYLAHVRRAHSLAGEHAALTYDENFRRNASLLPSTRWDLTDPNYWGEDVNPYIDKKSLGSAKAGKPEAKRRRLCWEFNKGACARPSCKYLHECDRCWGNHPASACFKNKQQPFRGGRGYFHNNNRGAPGPSHQGPGSRQ

Secondary structure (DSSP, 8-state):
-----------------------HHHHHHHHHHHHHHHHHH-GGGHHHHHHHHHHHHHHHHHH-HHHHHHHHHHHHHHHHH-TT--SSSPPHHHIIIIIHHHHTTTTSSS------------B-HHHHHT----TT-SSB---TTT--SS-GGG-TT-------------------PPPP---------

pLDDT: mean 76.47, std 22.53, range [31.86, 98.0]